Protein AF-A0A7R9MP43-F1 (afdb_monomer)

Structure (mmCIF, N/CA/C/O backbone):
data_AF-A0A7R9MP43-F1
#
_entry.id   AF-A0A7R9MP43-F1
#
loop_
_atom_site.group_PDB
_atom_site.id
_atom_site.type_symbol
_atom_site.label_atom_id
_atom_site.label_alt_id
_atom_site.label_comp_id
_atom_site.label_asym_id
_atom_site.label_entity_id
_atom_site.label_seq_id
_atom_site.pdbx_PDB_ins_code
_atom_site.Cartn_x
_atom_site.Cartn_y
_atom_site.Cartn_z
_atom_site.occupancy
_atom_site.B_iso_or_equiv
_atom_site.auth_seq_id
_atom_site.auth_comp_id
_atom_site.auth_asym_id
_atom_site.auth_atom_id
_atom_site.pdbx_PDB_model_num
ATOM 1 N N . MET A 1 1 ? 1.456 -4.111 8.317 1.00 55.03 1 MET A N 1
ATOM 2 C CA . MET A 1 1 ? 0.549 -3.022 8.746 1.00 55.03 1 MET A CA 1
ATOM 3 C C . MET A 1 1 ? 0.146 -2.121 7.574 1.00 55.03 1 MET A C 1
ATOM 5 O O . MET A 1 1 ? 0.459 -0.938 7.581 1.00 55.03 1 MET A O 1
ATOM 9 N N . GLY A 1 2 ? -0.537 -2.660 6.555 1.00 60.22 2 GLY A N 1
ATOM 10 C CA . GLY A 1 2 ? -1.083 -1.839 5.459 1.00 60.22 2 GLY A CA 1
ATOM 11 C C . GLY A 1 2 ? -2.499 -1.325 5.746 1.00 60.22 2 GLY A C 1
ATOM 12 O O . GLY A 1 2 ? -2.812 -0.164 5.491 1.00 60.22 2 GLY A O 1
ATOM 13 N N . HIS A 1 3 ? -3.319 -2.196 6.338 1.00 77.31 3 HIS A N 1
ATOM 14 C CA . HIS A 1 3 ? -4.782 -2.115 6.475 1.00 77.31 3 HIS A CA 1
ATOM 15 C C . HIS A 1 3 ? -5.343 -0.904 7.237 1.00 77.31 3 HIS A C 1
ATOM 17 O O . HIS A 1 3 ? -6.550 -0.686 7.249 1.00 77.31 3 HIS A O 1
ATOM 23 N N . TYR A 1 4 ? -4.485 -0.096 7.864 1.00 84.12 4 TYR A N 1
ATOM 24 C CA . TYR A 1 4 ? -4.882 1.152 8.520 1.00 84.12 4 TYR A CA 1
ATOM 25 C C . TYR A 1 4 ? -5.486 2.171 7.541 1.00 84.12 4 TYR A C 1
ATOM 27 O O . TY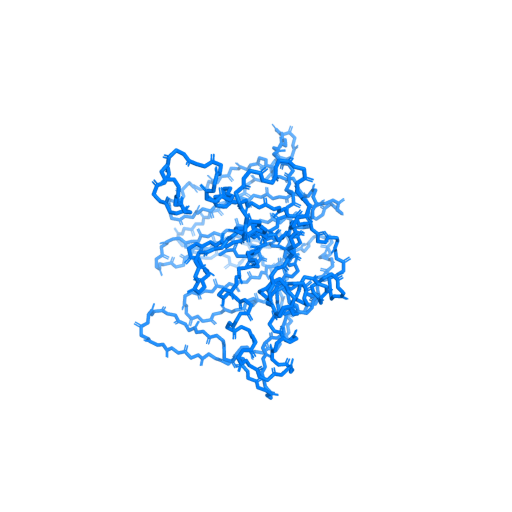R A 1 4 ? -6.279 3.008 7.956 1.00 84.12 4 TYR A O 1
ATOM 35 N N . SER A 1 5 ? -5.141 2.062 6.255 1.00 81.12 5 SER A N 1
ATOM 36 C CA . SER A 1 5 ? -5.726 2.785 5.112 1.00 81.12 5 SER A CA 1
ATOM 37 C C . SER A 1 5 ? -7.255 2.855 5.160 1.00 81.12 5 SER A C 1
ATOM 39 O O . SER A 1 5 ? -7.797 3.959 5.122 1.00 81.12 5 SER A O 1
ATOM 41 N N . LYS A 1 6 ? -7.932 1.710 5.334 1.00 85.56 6 LYS A N 1
ATOM 42 C CA . LYS A 1 6 ? -9.400 1.620 5.393 1.00 85.56 6 LYS A CA 1
ATOM 43 C C . LYS A 1 6 ? -9.985 2.525 6.479 1.00 85.56 6 LYS A C 1
ATOM 45 O O . LYS A 1 6 ? -10.904 3.309 6.254 1.00 85.56 6 LYS A O 1
ATOM 50 N N . PHE A 1 7 ? -9.411 2.462 7.679 1.00 86.81 7 PHE A N 1
ATOM 51 C CA . PHE A 1 7 ? -9.921 3.187 8.843 1.00 86.81 7 PHE A CA 1
ATOM 52 C C . PHE A 1 7 ? -9.474 4.658 8.883 1.00 86.81 7 PHE A C 1
ATOM 54 O O . PHE A 1 7 ? -10.214 5.504 9.393 1.00 86.81 7 PHE A O 1
ATOM 61 N N . LEU A 1 8 ? -8.300 4.980 8.330 1.00 87.31 8 LEU A N 1
ATOM 62 C CA . LEU A 1 8 ? -7.646 6.290 8.399 1.00 87.31 8 LEU A CA 1
ATOM 63 C C . LEU A 1 8 ? -7.561 6.963 7.023 1.00 87.31 8 LEU A C 1
ATOM 65 O O . LEU A 1 8 ? -6.526 6.951 6.352 1.00 87.31 8 LEU A O 1
ATOM 69 N N . THR A 1 9 ? -8.651 7.626 6.639 1.00 84.00 9 THR A N 1
ATOM 70 C CA . THR A 1 9 ? -8.720 8.413 5.400 1.00 84.00 9 THR A CA 1
ATOM 71 C C . THR A 1 9 ? -7.756 9.617 5.416 1.00 84.00 9 THR A C 1
ATOM 73 O O . THR A 1 9 ? -7.402 10.113 6.498 1.00 84.00 9 THR A O 1
ATOM 76 N N . PRO A 1 10 ? -7.318 10.126 4.244 1.00 84.19 10 PRO A N 1
ATOM 77 C CA . PRO A 1 10 ? -6.365 11.235 4.161 1.00 84.19 10 PRO A CA 1
ATOM 78 C C . PRO A 1 10 ? -6.811 12.476 4.945 1.00 84.19 10 PRO A C 1
ATOM 80 O O . PRO A 1 10 ? -7.983 12.847 4.952 1.00 84.19 10 PRO A O 1
ATOM 83 N N . GLY A 1 11 ? -5.869 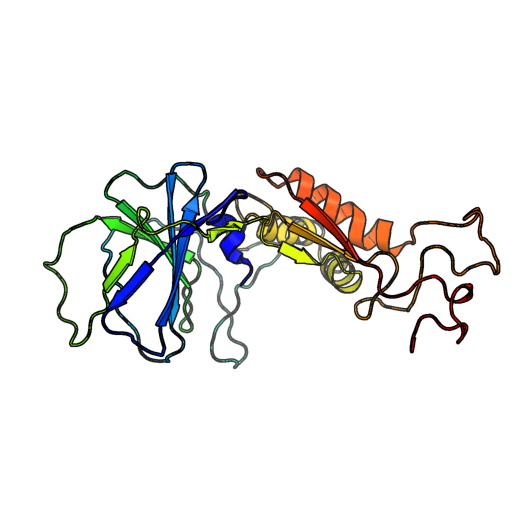13.133 5.623 1.00 83.38 11 GLY A N 1
ATOM 84 C CA . GLY A 1 11 ? -6.155 14.283 6.487 1.00 83.38 11 GLY A CA 1
ATOM 85 C C . GLY A 1 11 ? -6.643 13.932 7.900 1.00 83.38 11 GLY A C 1
ATOM 86 O O . GLY A 1 11 ? -6.791 14.847 8.716 1.00 83.38 11 GLY A O 1
ATOM 87 N N . SER A 1 12 ? -6.821 12.642 8.224 1.00 90.00 12 SER A N 1
ATOM 88 C CA . SER A 1 12 ? -6.963 12.174 9.612 1.00 90.00 12 SER A CA 1
ATOM 89 C C . SER A 1 12 ? -5.787 12.661 10.469 1.00 90.00 12 SER A C 1
ATOM 91 O O . SER A 1 12 ? -4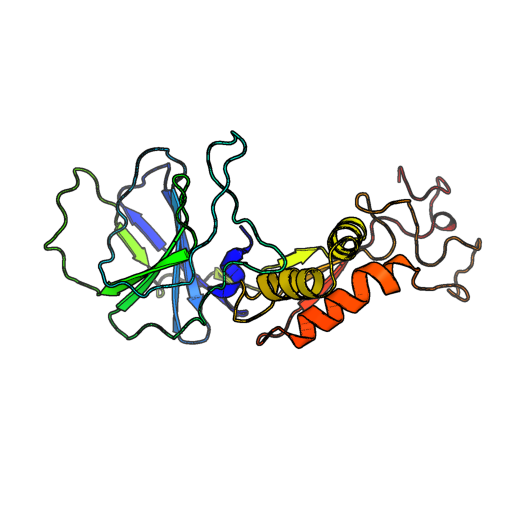.646 12.686 10.008 1.00 90.00 12 SER A O 1
ATOM 93 N N . GLN A 1 13 ? -6.047 13.058 11.714 1.00 87.00 13 GLN A N 1
ATOM 94 C CA . GLN A 1 13 ? -5.055 13.662 12.615 1.00 87.00 13 GLN A CA 1
ATOM 95 C C . GLN A 1 13 ? -4.846 12.806 13.855 1.00 87.00 13 GLN A C 1
ATOM 97 O O . GLN A 1 13 ? -5.819 12.426 14.504 1.00 87.00 13 GLN A O 1
ATOM 102 N N . ARG A 1 14 ? -3.586 12.528 14.214 1.00 88.88 14 ARG A N 1
ATOM 103 C CA . ARG A 1 14 ? -3.269 11.869 15.491 1.00 88.88 14 ARG A CA 1
ATOM 104 C C . ARG A 1 14 ? -3.543 12.840 16.643 1.00 88.88 14 ARG A C 1
ATOM 106 O O . ARG A 1 14 ? -3.160 14.006 16.561 1.00 88.88 14 ARG A O 1
ATOM 113 N N . VAL A 1 15 ? -4.163 12.363 17.718 1.00 79.50 15 VAL A N 1
ATOM 114 C CA . VAL A 1 15 ? -4.499 13.160 18.914 1.00 79.50 15 VAL A CA 1
ATOM 115 C C . VAL A 1 15 ? -3.763 12.660 20.156 1.00 79.50 15 VAL A C 1
ATOM 117 O O . VAL A 1 15 ? -3.164 11.584 20.140 1.00 79.50 15 VAL A O 1
ATOM 120 N N . PHE A 1 16 ? -3.768 13.460 21.223 1.00 74.44 16 PHE A N 1
ATOM 121 C CA . PHE A 1 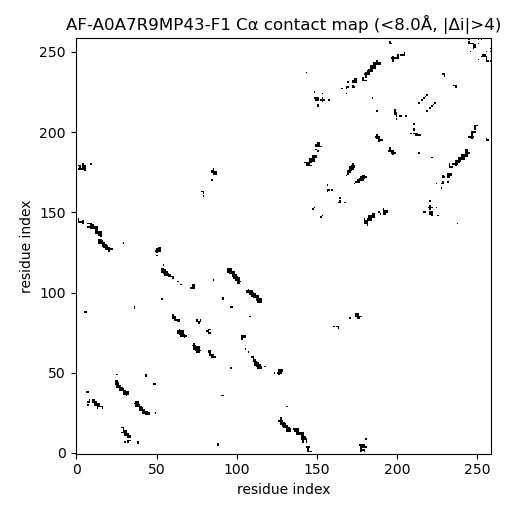16 ? -3.210 13.060 22.513 1.00 74.44 16 PHE A CA 1
ATOM 122 C C . PHE A 1 16 ? -4.059 11.975 23.195 1.00 74.44 16 PHE A C 1
ATOM 124 O O . PHE A 1 16 ? -5.293 12.001 23.151 1.00 74.44 16 PHE A O 1
ATOM 131 N N . GLN A 1 17 ? -3.373 11.039 23.850 1.00 76.00 17 GLN A N 1
ATOM 132 C CA . GLN A 1 17 ? -3.967 9.979 24.657 1.00 76.00 17 GLN A CA 1
ATOM 133 C C . GLN A 1 17 ? -3.085 9.652 25.873 1.00 76.00 17 GLN A C 1
ATOM 135 O O . GLN A 1 17 ? -1.867 9.822 25.807 1.00 76.00 17 GLN A O 1
ATOM 140 N N . THR A 1 18 ? -3.682 9.113 26.936 1.00 71.38 18 THR A N 1
ATOM 141 C CA . THR A 1 18 ? -2.973 8.405 28.019 1.00 71.38 18 THR A CA 1
ATOM 142 C C . THR A 1 18 ? -3.423 6.946 28.095 1.00 71.38 18 THR A C 1
ATOM 144 O O . THR A 1 18 ? -4.492 6.596 27.593 1.00 71.38 18 THR A O 1
ATOM 147 N N . GLN A 1 19 ? -2.595 6.098 28.707 1.00 66.38 19 GLN A N 1
ATOM 148 C CA . GLN A 1 19 ? -2.896 4.704 29.039 1.00 66.38 19 GLN A CA 1
ATOM 149 C C . GLN A 1 19 ? -2.653 4.502 30.539 1.00 66.38 19 GLN A C 1
ATOM 151 O O . GLN A 1 19 ? -1.533 4.733 30.994 1.00 66.38 19 GLN A O 1
ATOM 156 N N . GLU A 1 20 ? -3.655 4.061 31.299 1.00 65.38 20 GLU A N 1
ATOM 157 C CA . GLU A 1 20 ? -3.517 3.808 32.741 1.00 65.38 20 GLU A CA 1
ATOM 158 C C . GLU A 1 20 ? -4.231 2.505 33.160 1.00 65.38 20 GLU A C 1
ATOM 160 O O . GLU A 1 20 ? -5.424 2.356 32.877 1.00 65.38 20 GLU A O 1
ATOM 165 N N . PRO A 1 21 ? -3.543 1.558 33.837 1.00 65.88 21 PRO A N 1
ATOM 166 C CA . PRO A 1 21 ? -2.085 1.471 33.999 1.00 65.88 21 PRO A CA 1
ATOM 167 C C . PRO A 1 21 ? -1.351 1.364 32.648 1.00 65.88 21 PRO A C 1
ATOM 169 O O . PRO A 1 21 ? -1.940 1.007 31.630 1.00 65.88 21 PRO A O 1
ATOM 172 N N . SER A 1 22 ? -0.050 1.647 32.621 1.00 63.69 22 SER A N 1
ATOM 173 C CA . SER A 1 22 ? 0.791 1.312 31.468 1.00 63.69 22 SER A CA 1
ATOM 174 C C . SER A 1 22 ? 1.053 -0.196 31.446 1.00 63.69 22 SER A C 1
ATOM 176 O O . SER A 1 22 ? 1.620 -0.737 32.395 1.00 63.69 22 SER A O 1
ATOM 178 N N . VAL A 1 23 ? 0.649 -0.871 30.370 1.00 74.31 23 VAL A N 1
ATOM 179 C CA . VAL A 1 23 ? 0.986 -2.276 30.111 1.00 74.31 23 VAL A CA 1
ATOM 180 C C . VAL A 1 23 ? 2.001 -2.301 28.975 1.00 74.31 23 VAL A C 1
ATOM 182 O O . VAL A 1 23 ? 1.662 -1.955 27.848 1.00 74.31 23 VAL A O 1
ATOM 185 N N . ASP A 1 24 ? 3.240 -2.703 29.268 1.00 77.12 24 ASP A N 1
ATOM 186 C CA . ASP A 1 24 ? 4.386 -2.573 28.349 1.00 77.12 24 ASP A CA 1
ATOM 187 C C . ASP A 1 24 ? 4.200 -3.299 27.003 1.00 77.12 24 ASP A C 1
ATOM 189 O O . ASP A 1 24 ? 4.826 -2.943 26.005 1.00 77.12 24 ASP A O 1
ATOM 193 N N . THR A 1 25 ? 3.323 -4.306 26.955 1.00 81.12 25 THR A N 1
ATOM 194 C CA . THR A 1 25 ? 2.976 -5.049 25.737 1.00 81.12 25 THR A CA 1
ATOM 195 C C . THR A 1 25 ? 1.857 -4.414 24.908 1.00 81.12 25 THR A C 1
ATOM 197 O O . THR A 1 25 ? 1.679 -4.844 23.771 1.00 81.12 25 THR A O 1
ATOM 200 N N . LEU A 1 26 ? 1.111 -3.413 25.403 1.00 82.88 26 LEU A N 1
ATOM 201 C CA . LEU A 1 26 ? 0.031 -2.775 24.638 1.00 82.88 26 LEU A CA 1
ATOM 202 C C . LEU A 1 26 ? 0.457 -1.433 24.030 1.00 82.88 26 LEU A C 1
ATOM 204 O O . LEU A 1 26 ? 0.321 -0.364 24.631 1.00 82.88 26 LEU A O 1
ATOM 208 N N . LEU A 1 27 ? 0.857 -1.464 22.762 1.00 86.00 27 LEU A N 1
ATOM 209 C CA . LEU A 1 27 ? 0.988 -0.243 21.974 1.00 86.00 27 LEU A CA 1
ATOM 210 C C . LEU A 1 27 ? -0.398 0.222 21.512 1.00 86.00 27 LEU A C 1
ATOM 212 O O . LEU A 1 27 ? -1.186 -0.570 21.000 1.00 86.00 27 LEU A O 1
ATOM 216 N N . SER A 1 28 ? -0.700 1.516 21.622 1.00 85.69 28 SER A N 1
ATOM 217 C CA . SER A 1 28 ? -1.881 2.090 20.968 1.00 85.69 28 SER A CA 1
ATOM 218 C C . SER A 1 28 ? -1.640 3.505 20.456 1.00 85.69 28 SER A C 1
ATOM 220 O O . SER A 1 28 ? -0.704 4.191 20.869 1.00 85.69 28 SER A O 1
ATOM 222 N N . THR A 1 29 ? -2.486 3.960 19.535 1.00 88.00 29 THR A N 1
ATOM 223 C CA . THR A 1 29 ? -2.504 5.344 19.060 1.00 88.00 29 THR A CA 1
ATOM 224 C C . THR A 1 29 ? -3.890 5.722 18.529 1.00 88.00 29 THR A C 1
ATOM 226 O O . THR A 1 29 ? -4.582 4.896 17.934 1.00 88.00 29 THR A O 1
ATOM 229 N N . THR A 1 30 ? -4.306 6.973 18.746 1.00 85.25 30 THR A N 1
ATOM 230 C CA . THR A 1 30 ? -5.654 7.449 18.411 1.00 85.25 30 THR A CA 1
ATOM 231 C C . THR A 1 30 ? -5.629 8.559 17.366 1.00 85.25 30 THR A C 1
ATOM 233 O O . THR A 1 30 ? -4.820 9.490 17.429 1.00 85.25 30 THR A O 1
ATOM 236 N N . PHE A 1 31 ? -6.577 8.491 16.433 1.00 89.81 31 PHE A N 1
ATOM 237 C CA . PHE A 1 31 ? -6.780 9.451 15.357 1.00 89.81 31 PHE A CA 1
ATOM 238 C C . PHE A 1 31 ? -8.208 9.999 15.339 1.00 89.81 31 PHE A C 1
ATOM 240 O O . PHE A 1 31 ? -9.159 9.338 15.755 1.00 89.81 31 PHE A O 1
ATOM 247 N N . VAL A 1 32 ? -8.363 11.199 14.785 1.00 84.44 32 VAL A N 1
ATOM 248 C CA . VAL A 1 32 ? -9.655 11.789 14.422 1.00 84.44 32 VAL A CA 1
ATOM 249 C C . VAL A 1 32 ? -9.715 11.937 12.906 1.00 84.44 32 VAL A C 1
ATOM 251 O O . VAL A 1 32 ? -8.839 12.564 12.306 1.00 84.44 32 VAL A O 1
ATOM 254 N N . ARG A 1 33 ? -10.742 11.344 12.295 1.00 88.62 33 ARG A N 1
ATOM 255 C CA . ARG A 1 33 ? -11.026 11.405 10.856 1.00 88.62 33 ARG A CA 1
ATOM 256 C C . ARG A 1 33 ? -11.626 12.768 10.469 1.00 88.62 33 ARG A C 1
ATOM 258 O O . ARG A 1 33 ? -12.267 13.403 11.311 1.00 88.62 33 ARG A O 1
ATOM 265 N N . PRO A 1 34 ? -11.512 13.204 9.197 1.00 83.88 34 PRO A N 1
ATOM 266 C CA . PRO A 1 34 ? -12.122 14.450 8.716 1.00 83.88 34 PRO A CA 1
ATOM 267 C C . PRO A 1 34 ? -13.644 14.541 8.909 1.00 83.88 34 PRO A C 1
ATOM 269 O O . PRO A 1 34 ? -14.185 15.638 8.997 1.00 83.88 34 PRO A O 1
ATOM 272 N N . ASP A 1 35 ? -14.340 13.404 9.007 1.00 81.69 35 ASP A N 1
ATOM 273 C CA . ASP A 1 35 ? -15.788 13.334 9.224 1.00 81.69 35 ASP A CA 1
ATOM 274 C C . ASP A 1 35 ? -16.198 13.376 10.715 1.00 81.69 35 ASP A C 1
ATOM 276 O O . ASP A 1 35 ? -17.375 13.212 11.047 1.00 81.69 35 ASP A O 1
ATOM 280 N N . GLY A 1 36 ? -15.236 13.562 11.625 1.00 77.44 36 GLY A N 1
ATOM 281 C CA . GLY A 1 36 ? -15.434 13.591 13.077 1.00 77.44 36 GLY A CA 1
ATOM 282 C C . GLY A 1 36 ? -15.362 12.223 13.767 1.00 77.44 36 GLY A C 1
ATOM 283 O O . GLY A 1 36 ? -15.369 12.173 15.000 1.00 77.44 36 GLY A O 1
ATOM 284 N N . GLY A 1 37 ? -15.252 11.124 13.008 1.00 79.56 37 GLY A N 1
ATOM 285 C CA . GLY A 1 37 ? -15.013 9.789 13.560 1.00 79.56 37 GLY A CA 1
ATOM 286 C C . GLY A 1 37 ? -13.712 9.729 14.369 1.00 79.56 37 GLY A C 1
ATOM 287 O O . GLY A 1 37 ? -12.761 10.460 14.094 1.00 79.56 37 GLY A O 1
ATOM 288 N N . THR A 1 38 ? -13.658 8.868 15.386 1.00 80.88 38 THR A N 1
ATOM 289 C CA . THR A 1 38 ? -12.440 8.622 16.179 1.00 80.88 38 THR A CA 1
ATOM 290 C C . THR A 1 38 ? -12.037 7.167 15.994 1.00 80.88 38 THR A C 1
ATOM 292 O O . THR A 1 38 ? -12.890 6.294 16.090 1.00 80.88 38 THR A O 1
ATOM 295 N N . VAL A 1 39 ? -10.763 6.921 15.697 1.00 85.38 39 VAL A N 1
ATOM 296 C CA . VAL A 1 39 ? -10.212 5.585 15.437 1.00 85.38 39 VAL A CA 1
ATOM 297 C C . VAL A 1 39 ? -9.074 5.348 16.416 1.00 85.38 39 VAL A C 1
ATOM 299 O O . VAL A 1 39 ? -8.098 6.100 16.413 1.00 85.38 39 VAL A O 1
ATOM 302 N N . VAL A 1 40 ? -9.199 4.311 17.239 1.00 84.44 40 VAL A N 1
ATOM 303 C CA . VAL A 1 40 ? -8.120 3.814 18.097 1.00 84.44 40 VAL A CA 1
ATOM 304 C C . VAL A 1 40 ? -7.505 2.609 17.396 1.00 84.44 40 VAL A C 1
ATOM 306 O O . VAL A 1 40 ? -8.219 1.686 17.019 1.00 84.44 40 VAL A O 1
ATOM 309 N N . ILE A 1 41 ? -6.189 2.622 17.207 1.00 86.38 41 ILE A N 1
ATOM 310 C CA . ILE A 1 41 ? -5.424 1.447 16.787 1.00 86.38 41 ILE A CA 1
ATOM 311 C C . ILE A 1 41 ? -4.703 0.930 18.025 1.00 86.38 41 ILE A C 1
ATOM 313 O O . ILE A 1 41 ? -3.977 1.690 18.667 1.00 86.38 41 ILE A O 1
ATOM 317 N N . ALA A 1 42 ? -4.892 -0.345 18.346 1.00 86.06 42 ALA A N 1
ATOM 318 C CA . ALA A 1 42 ? -4.201 -1.040 19.424 1.00 86.06 42 ALA A CA 1
ATOM 319 C C . ALA A 1 42 ? -3.465 -2.269 18.873 1.00 86.06 42 ALA A C 1
ATOM 321 O O . ALA A 1 42 ? -3.884 -2.864 17.882 1.00 86.06 42 ALA A O 1
ATOM 322 N N . LEU A 1 43 ? -2.347 -2.618 19.503 1.00 85.56 43 LEU A N 1
ATOM 323 C CA . LEU A 1 43 ? -1.494 -3.746 19.159 1.00 85.56 43 LEU A CA 1
ATOM 324 C C . LEU A 1 43 ? -0.952 -4.350 20.454 1.00 85.56 43 LEU A C 1
ATOM 326 O O . LEU A 1 43 ? -0.096 -3.755 21.110 1.00 85.56 43 LEU A O 1
ATOM 330 N N . ASN A 1 44 ? -1.446 -5.537 20.797 1.00 84.81 44 ASN A N 1
ATOM 331 C CA . ASN A 1 44 ? -0.853 -6.367 21.835 1.00 84.81 44 ASN A CA 1
ATOM 332 C C . ASN A 1 44 ? 0.378 -7.090 21.264 1.00 84.81 44 ASN A C 1
ATOM 334 O O . ASN A 1 44 ? 0.302 -7.719 20.209 1.00 84.81 44 ASN A O 1
ATOM 338 N N . LEU A 1 45 ? 1.510 -6.968 21.953 1.00 84.62 45 LEU A N 1
ATOM 339 C CA . LEU A 1 45 ? 2.778 -7.637 21.650 1.00 84.62 45 LEU A CA 1
ATOM 340 C C . LEU A 1 45 ? 3.035 -8.864 22.543 1.00 84.62 45 LEU A C 1
ATOM 342 O O . LEU A 1 45 ? 4.038 -9.547 22.352 1.00 84.62 45 LEU A O 1
ATOM 346 N N . GLY A 1 46 ? 2.172 -9.124 23.530 1.00 81.62 46 GLY A N 1
ATOM 347 C CA . GLY A 1 46 ? 2.218 -10.321 24.367 1.00 81.62 46 GLY A CA 1
ATOM 348 C C . GLY A 1 46 ? 1.403 -11.475 23.779 1.00 81.62 46 GLY A C 1
ATOM 349 O O . GLY A 1 46 ? 0.484 -11.262 22.991 1.00 81.62 46 GLY A O 1
ATOM 350 N N . ASP A 1 47 ? 1.724 -12.701 24.195 1.00 76.12 47 ASP A N 1
ATOM 351 C CA . ASP A 1 47 ? 0.960 -13.905 23.835 1.00 76.12 47 ASP A CA 1
ATOM 352 C C . ASP A 1 47 ? -0.346 -14.070 24.643 1.00 76.12 47 ASP A C 1
ATOM 354 O O . ASP A 1 47 ? -1.237 -14.804 24.222 1.00 76.12 47 ASP A O 1
ATOM 358 N N . GLU A 1 48 ? -0.480 -13.374 25.777 1.00 75.62 48 GLU A N 1
ATOM 359 C CA . GLU A 1 48 ? -1.692 -13.354 26.610 1.00 75.62 48 GLU A CA 1
ATOM 360 C C . GLU A 1 48 ? -2.658 -12.233 26.168 1.00 75.62 48 GLU A C 1
ATOM 362 O O . GLU A 1 48 ? -2.191 -11.118 25.900 1.00 75.62 48 GLU A O 1
ATOM 367 N N . PRO A 1 49 ? -3.988 -12.463 26.135 1.00 71.00 49 PRO A N 1
ATOM 368 C CA . PRO A 1 49 ? -4.984 -11.422 25.860 1.00 71.00 49 PRO A CA 1
ATOM 369 C C . PRO A 1 49 ? -4.938 -10.233 26.835 1.00 71.00 49 PRO A C 1
ATOM 371 O O . PRO A 1 49 ? -4.573 -10.371 28.005 1.00 71.00 49 PRO A O 1
ATOM 374 N N . ILE A 1 50 ? -5.355 -9.057 26.354 1.00 76.62 50 ILE A N 1
ATOM 375 C CA . ILE A 1 50 ? -5.498 -7.826 27.146 1.00 76.62 50 ILE A CA 1
ATOM 376 C C . ILE A 1 50 ? -6.861 -7.213 26.831 1.00 76.62 50 ILE A C 1
ATOM 378 O O . ILE A 1 50 ? -7.108 -6.828 25.689 1.00 76.62 50 ILE A O 1
ATOM 382 N N . ASP A 1 51 ? -7.714 -7.081 27.845 1.00 64.19 51 ASP A N 1
ATOM 383 C CA . ASP A 1 51 ? -9.034 -6.469 27.696 1.00 64.19 51 ASP A CA 1
ATOM 384 C C . ASP A 1 51 ? -8.921 -4.945 27.517 1.00 64.19 51 ASP A C 1
ATOM 386 O O . ASP A 1 51 ? -8.386 -4.236 28.377 1.00 64.19 51 ASP A O 1
ATOM 390 N N . ILE A 1 52 ? -9.464 -4.435 26.407 1.00 66.31 52 ILE A N 1
ATOM 391 C CA . ILE A 1 52 ? -9.556 -3.003 26.090 1.00 66.31 52 ILE A CA 1
ATOM 392 C C . ILE A 1 52 ? -11.043 -2.619 26.096 1.00 66.31 52 ILE A C 1
ATOM 394 O O . ILE A 1 52 ? -11.802 -3.049 25.236 1.00 66.31 52 ILE A O 1
ATOM 398 N N . THR A 1 53 ? -11.463 -1.831 27.086 1.00 51.09 53 THR A N 1
ATOM 399 C CA . THR A 1 53 ? -12.874 -1.649 27.488 1.00 51.09 53 THR A CA 1
ATOM 400 C C . THR A 1 53 ? -13.752 -0.896 26.472 1.00 51.09 53 THR A C 1
ATOM 402 O O . THR A 1 53 ? -13.779 0.338 26.489 1.00 51.09 53 THR A O 1
ATOM 405 N N . ILE A 1 54 ? -14.482 -1.632 25.617 1.00 53.50 54 ILE A N 1
ATOM 406 C CA . ILE A 1 54 ? -15.508 -1.154 24.665 1.00 53.50 54 ILE A CA 1
ATOM 407 C C . ILE A 1 54 ? -16.457 -2.363 24.300 1.00 53.50 54 ILE A C 1
ATOM 409 O O . ILE A 1 54 ? -15.918 -3.350 23.816 1.00 53.50 54 ILE A O 1
ATOM 413 N N . ASP A 1 55 ? -17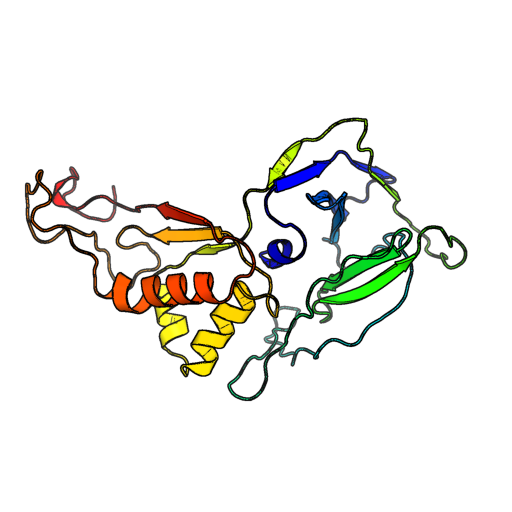.811 -2.337 24.475 1.00 38.59 55 ASP A N 1
ATOM 414 C CA . ASP A 1 55 ? -18.759 -3.519 24.343 1.00 38.59 55 ASP A CA 1
ATOM 415 C C . ASP A 1 55 ? -20.185 -3.224 23.736 1.00 38.59 55 ASP A C 1
ATOM 417 O O . ASP A 1 55 ? -20.744 -2.184 24.062 1.00 38.59 55 ASP A O 1
ATOM 421 N N . ASP A 1 56 ? -20.965 -4.013 22.952 1.00 32.78 56 ASP A N 1
ATOM 422 C CA . ASP A 1 56 ? -20.771 -5.051 21.895 1.00 32.78 56 ASP A CA 1
ATOM 423 C C . ASP A 1 56 ? -21.972 -5.101 20.871 1.00 32.78 56 ASP A C 1
ATOM 425 O O . ASP A 1 56 ? -23.077 -4.672 21.233 1.00 32.78 56 ASP A O 1
ATOM 429 N N . LEU A 1 57 ? -21.757 -5.606 19.622 1.00 29.56 57 LEU A N 1
ATOM 430 C CA . LEU A 1 57 ? -22.715 -6.312 18.709 1.00 29.56 57 LEU A CA 1
ATOM 431 C C . LEU A 1 57 ? -22.117 -6.692 17.309 1.00 29.56 57 LEU A C 1
ATOM 433 O O . LEU A 1 57 ? -21.548 -5.841 16.633 1.00 29.56 57 LEU A O 1
ATOM 437 N N . GLU A 1 58 ? -22.312 -7.918 16.795 1.00 35.12 58 GLU A N 1
ATOM 438 C CA . GLU A 1 58 ? -21.718 -8.414 15.517 1.00 35.12 58 GLU A CA 1
ATOM 439 C C . GLU A 1 58 ? -22.459 -8.086 14.189 1.00 35.12 58 GLU A C 1
ATOM 441 O O . GLU A 1 58 ? -23.681 -7.924 14.138 1.00 35.12 58 GLU A O 1
ATOM 446 N N . SER A 1 59 ? -21.730 -8.172 13.058 1.00 35.09 59 SER A N 1
ATOM 447 C CA . SER A 1 59 ? -22.299 -8.381 11.705 1.00 35.09 59 SER A CA 1
ATOM 448 C C . SER A 1 59 ? -21.425 -9.292 10.821 1.00 35.09 59 SER A C 1
ATOM 450 O O . SER A 1 59 ? -20.210 -9.117 10.782 1.00 35.09 59 SER A O 1
ATOM 452 N N . LYS A 1 60 ? -22.028 -10.227 10.067 1.00 37.00 60 LYS A N 1
ATOM 453 C CA . LYS A 1 60 ? -21.312 -11.308 9.352 1.00 37.00 60 LYS A CA 1
ATOM 454 C C . LYS A 1 60 ? -20.653 -10.893 8.028 1.00 37.00 60 LYS A C 1
ATOM 456 O O . LYS A 1 60 ? -21.334 -10.787 7.011 1.00 37.00 60 LYS A O 1
ATOM 461 N N . GLN A 1 61 ? -19.326 -10.818 8.044 1.00 52.53 61 GLN A N 1
ATOM 462 C CA . GLN A 1 61 ? -18.456 -10.703 6.869 1.00 52.53 61 GLN A CA 1
ATOM 463 C C . GLN A 1 61 ? -18.293 -12.056 6.130 1.00 52.53 61 GLN A C 1
ATOM 465 O O . GLN A 1 61 ? -18.546 -13.127 6.694 1.00 52.53 61 GLN A O 1
ATOM 470 N N . LYS A 1 62 ? -17.828 -12.044 4.869 1.00 56.84 62 LYS A N 1
ATOM 471 C CA . LYS A 1 62 ? -17.367 -13.264 4.175 1.00 56.84 62 LYS A CA 1
ATOM 472 C C . LYS A 1 62 ? -16.084 -13.797 4.819 1.00 56.84 62 LYS A C 1
ATOM 474 O O . LYS A 1 62 ? -15.083 -13.094 4.882 1.00 56.84 62 LYS A O 1
ATOM 479 N N . SER A 1 63 ? -16.110 -15.055 5.254 1.00 71.62 63 SER A N 1
ATOM 480 C CA . SER A 1 63 ? -14.986 -15.662 5.971 1.00 71.62 63 SER A CA 1
ATOM 481 C C . SER A 1 63 ? -13.806 -16.004 5.054 1.00 71.62 63 SER A C 1
ATOM 483 O O . SER A 1 63 ? -13.975 -16.695 4.047 1.00 71.62 63 SER A O 1
ATOM 485 N N . CYS A 1 64 ? -12.616 -15.561 5.462 1.00 82.75 64 CYS A N 1
ATOM 486 C CA . CYS A 1 64 ? -11.314 -16.013 4.976 1.00 82.75 64 CYS A CA 1
ATOM 487 C C . CYS A 1 64 ? -11.195 -17.545 5.022 1.00 82.75 64 CYS A C 1
ATOM 489 O O . CYS A 1 64 ? -11.610 -18.180 5.990 1.00 82.75 64 CYS A O 1
ATOM 491 N N . PHE A 1 65 ? -10.600 -18.152 3.990 1.00 86.19 65 PHE A N 1
ATOM 492 C CA . PHE A 1 65 ? -10.213 -19.568 4.004 1.00 86.19 65 PHE A CA 1
ATOM 493 C C . PHE A 1 65 ? -8.787 -19.708 4.567 1.00 86.19 65 PHE A C 1
ATOM 495 O O . PHE A 1 65 ? -7.830 -19.417 3.842 1.00 86.19 65 PHE A O 1
ATOM 502 N N . PRO A 1 66 ? -8.611 -20.129 5.837 1.00 87.12 66 PRO A N 1
ATOM 503 C CA . PRO A 1 66 ? -7.310 -20.126 6.488 1.00 87.12 66 PRO A CA 1
ATOM 504 C C . PRO A 1 66 ? -6.437 -21.297 6.030 1.00 87.12 66 PRO A C 1
ATOM 506 O O . PRO A 1 66 ? -6.898 -22.432 5.892 1.00 87.12 66 PRO A O 1
ATOM 509 N N . LYS A 1 67 ? -5.136 -21.043 5.891 1.00 86.19 67 LYS A N 1
ATOM 510 C CA . LYS A 1 67 ? -4.110 -22.079 5.746 1.00 86.19 67 LYS A CA 1
ATOM 511 C C . LYS A 1 67 ? -2.884 -21.749 6.590 1.00 86.19 67 LYS A C 1
ATOM 513 O O . LYS A 1 67 ? -2.329 -20.660 6.471 1.00 86.19 67 LYS A O 1
ATOM 518 N N . ASP A 1 68 ? -2.463 -22.694 7.424 1.00 90.62 68 ASP A N 1
ATOM 519 C CA . ASP A 1 68 ? -1.191 -22.626 8.149 1.00 90.62 68 ASP A CA 1
ATOM 520 C C . ASP A 1 68 ? -0.041 -23.173 7.281 1.00 90.62 68 ASP A C 1
ATOM 522 O O . ASP A 1 68 ? -0.236 -24.030 6.413 1.00 90.62 68 ASP A O 1
ATOM 526 N N . TYR A 1 69 ? 1.160 -22.660 7.531 1.00 90.88 69 TYR A N 1
ATOM 527 C CA . TYR A 1 69 ? 2.431 -23.081 6.940 1.00 90.88 69 TYR A CA 1
ATOM 528 C C . TYR A 1 69 ? 3.519 -23.350 8.006 1.00 90.88 69 TYR A C 1
ATOM 530 O O . TYR A 1 69 ? 4.673 -23.569 7.650 1.00 90.88 69 TYR A O 1
ATOM 538 N N . GLY A 1 70 ? 3.167 -23.357 9.299 1.00 89.69 70 GLY A N 1
ATOM 539 C CA . GLY A 1 70 ? 4.074 -23.639 10.418 1.00 89.69 70 GLY A CA 1
ATOM 540 C C . GLY A 1 70 ? 4.684 -22.400 11.084 1.00 89.69 70 GLY A C 1
ATOM 541 O O . GLY A 1 70 ? 5.624 -22.531 11.862 1.00 89.69 70 GLY A O 1
ATOM 542 N N . TYR A 1 71 ? 4.161 -21.202 10.798 1.00 89.56 71 TYR A N 1
ATOM 543 C CA . TYR A 1 71 ? 4.712 -19.919 11.271 1.00 89.56 71 TYR A CA 1
ATOM 544 C C . TYR A 1 71 ? 3.889 -19.260 12.395 1.00 89.56 71 TYR A C 1
ATOM 546 O O . TYR A 1 71 ? 4.079 -18.085 12.702 1.00 89.56 71 TYR A O 1
ATOM 554 N N . GLY A 1 72 ? 2.979 -20.008 13.029 1.00 83.19 72 GLY A N 1
ATOM 555 C CA . GLY A 1 72 ? 2.238 -19.559 14.214 1.00 83.19 72 GLY A CA 1
ATOM 556 C C . GLY A 1 72 ? 1.034 -18.648 13.941 1.00 83.19 72 GLY A C 1
ATOM 557 O O . GLY A 1 72 ? 0.483 -18.095 14.888 1.00 83.19 72 GLY A O 1
ATOM 558 N N . SER A 1 73 ? 0.626 -18.490 12.678 1.00 87.75 73 SER A N 1
ATOM 559 C CA . SER A 1 73 ? -0.683 -17.960 12.271 1.00 87.75 73 SER A CA 1
ATOM 560 C C . SER A 1 73 ? -0.991 -18.359 10.819 1.00 87.75 73 SER A C 1
ATOM 562 O O . SER A 1 73 ? -0.120 -18.846 10.097 1.00 87.75 73 SER A O 1
ATOM 564 N N . THR A 1 74 ? -2.231 -18.149 10.381 1.00 87.75 74 THR A N 1
ATOM 565 C CA . THR A 1 74 ? -2.744 -18.576 9.070 1.00 87.75 74 THR A CA 1
ATOM 566 C C . THR A 1 74 ? -2.742 -17.454 8.025 1.00 87.75 74 THR A C 1
ATOM 568 O O . THR A 1 74 ? -2.853 -16.272 8.357 1.00 87.75 74 THR A O 1
ATOM 571 N N . VAL A 1 75 ? -2.680 -17.814 6.741 1.00 90.06 75 VAL A N 1
ATOM 572 C CA . VAL A 1 75 ? -2.958 -16.902 5.614 1.00 90.06 75 VAL A CA 1
ATOM 573 C C . VAL A 1 75 ? -4.338 -17.175 5.019 1.00 90.06 75 VAL A C 1
ATOM 575 O O . VAL A 1 75 ? -4.817 -18.308 5.082 1.00 90.06 75 VAL A O 1
ATOM 578 N N . CYS A 1 76 ? -4.948 -16.164 4.401 1.00 89.25 76 CYS A N 1
ATOM 579 C CA . CYS A 1 76 ? -6.197 -16.308 3.653 1.00 89.25 76 CYS A CA 1
ATOM 580 C C . CYS A 1 76 ? -5.913 -16.745 2.210 1.00 89.25 76 CYS A C 1
ATOM 582 O O . CYS A 1 76 ? -5.089 -16.146 1.517 1.00 89.25 76 CYS A O 1
ATOM 584 N N . VAL A 1 77 ? -6.547 -17.833 1.764 1.00 89.50 77 VAL A N 1
ATOM 585 C CA . VAL A 1 77 ? -6.271 -18.456 0.460 1.00 89.50 77 VAL A CA 1
ATOM 586 C C . VAL A 1 77 ? -7.207 -17.919 -0.624 1.00 89.50 77 VAL A C 1
ATOM 588 O O . VAL A 1 77 ? -8.250 -18.502 -0.923 1.00 89.50 77 VAL A O 1
ATOM 591 N N . CYS A 1 78 ? -6.780 -16.832 -1.263 1.00 87.38 78 CYS A N 1
ATOM 592 C CA . CYS A 1 78 ? -7.416 -16.283 -2.459 1.00 87.38 78 CYS A CA 1
ATOM 593 C C . CYS A 1 78 ? -7.132 -17.154 -3.704 1.00 87.38 78 CYS A C 1
ATOM 595 O O . CYS A 1 78 ? -6.000 -17.585 -3.933 1.00 87.38 78 CYS A O 1
ATOM 597 N N . ASN A 1 79 ? -8.150 -17.424 -4.522 1.00 87.06 79 ASN A N 1
ATOM 598 C CA . ASN A 1 79 ? -8.063 -18.168 -5.781 1.00 87.06 79 ASN A CA 1
ATOM 599 C C . ASN A 1 79 ? -9.200 -17.764 -6.752 1.00 87.06 79 ASN A C 1
ATOM 601 O O . ASN A 1 79 ? -10.025 -16.910 -6.442 1.00 87.06 79 ASN A O 1
ATOM 605 N N . VAL A 1 80 ? -9.256 -18.365 -7.948 1.00 82.88 80 VAL A N 1
ATOM 606 C CA . VAL A 1 80 ? -10.193 -17.951 -9.016 1.00 82.88 80 VAL A CA 1
ATOM 607 C C . VAL A 1 80 ? -11.689 -18.129 -8.693 1.00 82.88 80 VAL A C 1
ATOM 609 O O . VAL A 1 80 ? -12.504 -17.563 -9.418 1.00 82.88 80 VAL A O 1
ATOM 612 N N . THR A 1 81 ? -12.063 -18.882 -7.648 1.00 78.75 81 THR A N 1
ATOM 613 C CA . THR A 1 81 ? -13.463 -19.072 -7.208 1.00 78.75 81 THR A CA 1
ATOM 614 C C . THR A 1 81 ? -13.779 -18.520 -5.814 1.00 78.75 81 THR A C 1
ATOM 616 O O . THR A 1 81 ? -14.957 -18.375 -5.487 1.00 78.75 81 THR A O 1
ATOM 619 N N . HIS A 1 82 ? -12.775 -18.205 -4.989 1.00 80.19 82 HIS A N 1
ATOM 620 C CA . HIS A 1 82 ? -12.961 -17.709 -3.622 1.00 80.19 82 HIS A CA 1
ATOM 621 C C . HIS A 1 82 ? -11.854 -16.730 -3.215 1.00 80.19 82 HIS A C 1
ATOM 623 O O . HIS A 1 82 ? -10.679 -16.984 -3.460 1.00 80.19 82 HIS A O 1
ATOM 629 N N . CYS A 1 83 ? -12.237 -15.654 -2.531 1.00 84.75 83 CYS A N 1
ATOM 630 C CA . CYS A 1 83 ? -11.357 -14.707 -1.852 1.00 84.75 83 CYS A CA 1
ATOM 631 C C . CYS A 1 83 ? -12.191 -13.961 -0.786 1.00 84.75 83 CYS A C 1
ATOM 633 O O . CYS A 1 83 ? -13.419 -13.889 -0.924 1.00 84.75 83 CYS A O 1
ATOM 635 N N . ASP A 1 84 ? -11.565 -13.435 0.265 1.00 85.25 84 ASP A N 1
ATOM 636 C CA . ASP A 1 84 ? -12.227 -12.707 1.352 1.00 85.25 84 ASP A CA 1
ATOM 637 C C . ASP A 1 84 ? -12.441 -11.221 1.035 1.00 85.25 84 ASP A C 1
ATOM 639 O O . ASP A 1 84 ? -11.509 -10.490 0.721 1.00 85.25 84 ASP A O 1
ATOM 643 N N . ASP A 1 85 ? -13.695 -10.767 1.128 1.00 83.38 85 ASP A N 1
ATOM 644 C CA . ASP A 1 85 ? -14.071 -9.357 0.965 1.00 83.38 85 ASP A CA 1
ATOM 645 C C . ASP A 1 85 ? -14.139 -8.660 2.329 1.00 83.38 85 ASP A C 1
ATOM 647 O O . ASP A 1 85 ? -14.605 -9.253 3.307 1.00 83.38 85 ASP A O 1
ATOM 651 N N . LEU A 1 86 ? -13.753 -7.383 2.381 1.00 84.62 86 LEU A N 1
ATOM 652 C CA . LEU A 1 86 ? -14.068 -6.493 3.498 1.00 84.62 86 LEU A CA 1
ATOM 653 C C . LEU A 1 86 ? -15.343 -5.707 3.173 1.00 84.62 86 LEU A C 1
ATOM 655 O O . LEU A 1 86 ? -15.471 -5.160 2.079 1.00 84.62 86 LEU A O 1
ATOM 659 N N . ASP A 1 87 ? -16.272 -5.603 4.122 1.00 81.38 87 ASP A N 1
ATOM 660 C CA . ASP A 1 87 ? -17.466 -4.773 3.932 1.00 81.38 87 ASP A CA 1
ATOM 661 C C . ASP A 1 87 ? -17.109 -3.264 3.915 1.00 81.38 87 ASP A C 1
ATOM 663 O O . ASP A 1 87 ? -16.155 -2.838 4.584 1.00 81.38 87 ASP A O 1
ATOM 667 N N . PRO A 1 88 ? -17.872 -2.422 3.186 1.00 81.75 88 PRO A N 1
ATOM 668 C CA . PRO A 1 88 ? -17.723 -0.967 3.220 1.00 81.75 88 PRO A CA 1
ATOM 669 C C . PRO A 1 88 ? -17.827 -0.390 4.639 1.00 81.75 88 PRO A C 1
ATOM 671 O O . PRO A 1 88 ? -18.686 -0.792 5.431 1.00 81.75 88 PRO A O 1
ATOM 674 N N . LEU A 1 89 ? -16.998 0.609 4.967 1.00 80.94 89 LEU A N 1
ATOM 675 C CA . LEU A 1 89 ? -17.032 1.238 6.291 1.00 80.94 89 LEU A CA 1
ATOM 676 C C . LEU A 1 89 ? -18.222 2.191 6.453 1.00 80.94 89 LEU A C 1
ATOM 678 O O . LEU A 1 89 ? -18.120 3.404 6.253 1.00 80.94 89 LEU A O 1
ATOM 682 N N . VAL A 1 90 ? -19.343 1.638 6.911 1.00 82.50 90 VAL A N 1
ATOM 683 C CA . VAL A 1 90 ? -20.479 2.415 7.416 1.00 82.50 90 VAL A CA 1
ATOM 684 C C . VAL A 1 90 ? -20.036 3.265 8.612 1.00 82.50 90 VAL A C 1
ATOM 686 O O . VAL A 1 90 ? -19.351 2.794 9.521 1.00 82.50 90 VAL A O 1
ATOM 689 N N . LYS A 1 91 ? -20.448 4.536 8.633 1.00 81.94 91 LYS A N 1
ATOM 690 C CA . LYS A 1 91 ? -20.149 5.452 9.736 1.00 81.94 91 LYS A CA 1
ATOM 691 C C . LYS A 1 91 ? -20.838 4.998 11.024 1.00 81.94 91 LYS A C 1
ATOM 693 O O . LYS A 1 91 ? -22.064 5.024 11.112 1.00 81.94 91 LYS A O 1
ATOM 698 N N . THR A 1 92 ? -20.040 4.665 12.034 1.00 83.88 92 THR A N 1
ATOM 699 C CA . THR A 1 92 ? -20.522 4.235 13.347 1.00 83.88 92 THR A CA 1
ATOM 700 C C . THR A 1 92 ? -21.477 5.265 13.988 1.00 83.88 92 THR A C 1
ATOM 702 O O . THR A 1 92 ? -21.156 6.461 14.010 1.00 83.88 92 THR A O 1
ATOM 705 N N . PRO A 1 93 ? -22.637 4.843 14.535 1.00 85.88 93 PRO A N 1
ATOM 706 C CA . PRO A 1 93 ? -23.568 5.732 15.232 1.00 85.88 93 PRO A CA 1
ATOM 707 C C . PRO A 1 93 ? -22.963 6.428 16.462 1.00 85.88 93 PRO A C 1
ATOM 709 O O . PRO A 1 93 ? -22.082 5.898 17.137 1.00 85.88 93 PRO A O 1
ATOM 712 N N . LYS A 1 94 ? -23.485 7.609 16.823 1.00 83.81 94 LYS A N 1
ATOM 713 C CA . LYS A 1 94 ? -23.084 8.295 18.063 1.00 83.81 94 LYS A CA 1
ATOM 714 C C . LYS A 1 94 ? -23.437 7.427 19.277 1.00 83.81 94 LYS A C 1
ATOM 716 O O . LYS A 1 94 ? -24.602 7.096 19.469 1.00 83.81 94 LYS A O 1
ATOM 721 N N . GLY A 1 95 ? -22.447 7.151 20.124 1.00 82.50 95 GLY A N 1
ATOM 722 C CA . GLY A 1 95 ? -22.601 6.267 21.285 1.00 82.50 95 GLY A CA 1
ATOM 723 C C . GLY A 1 95 ? -22.224 4.808 21.008 1.00 82.50 95 GLY A C 1
ATOM 724 O O . GLY A 1 95 ? -22.325 4.000 21.924 1.00 82.50 95 GLY A O 1
ATOM 725 N N . VAL A 1 96 ? -21.764 4.496 19.791 1.00 82.75 96 VAL A N 1
ATOM 726 C CA . VAL A 1 96 ? -21.249 3.189 19.354 1.00 82.75 96 VAL A CA 1
ATOM 727 C C . VAL A 1 96 ? -19.804 3.365 18.833 1.00 82.75 96 VAL A C 1
ATOM 729 O O . VAL A 1 96 ? -19.424 4.469 18.433 1.00 82.75 96 VAL A O 1
ATOM 732 N N . VAL A 1 97 ? -18.991 2.303 18.827 1.00 83.19 97 VAL A N 1
ATOM 733 C CA . VAL A 1 97 ? -17.585 2.265 18.373 1.00 83.19 97 VAL A CA 1
ATOM 734 C C . VAL A 1 97 ? -17.329 0.971 17.601 1.00 83.19 97 VAL A C 1
ATOM 736 O O . VAL A 1 97 ? -17.259 -0.090 18.196 1.00 83.19 97 VAL A O 1
ATOM 739 N N . THR A 1 98 ? -17.179 0.997 16.281 1.00 84.56 98 THR A N 1
ATOM 740 C CA . THR A 1 98 ? -16.920 -0.254 15.550 1.00 84.56 98 THR A CA 1
ATOM 741 C C . THR A 1 98 ? -15.468 -0.707 15.750 1.00 84.56 98 THR A C 1
ATOM 743 O O . THR A 1 98 ? -14.550 0.031 15.389 1.00 84.56 98 THR A O 1
ATOM 746 N N . VAL A 1 99 ? -15.261 -1.909 16.292 1.00 85.19 99 VAL A N 1
ATOM 747 C CA . VAL A 1 99 ? -13.954 -2.588 16.354 1.00 85.19 99 VAL A CA 1
ATOM 748 C C . VAL A 1 99 ? -13.837 -3.595 15.216 1.00 85.19 99 VAL A C 1
ATOM 750 O O . VAL A 1 99 ? -14.830 -4.145 14.746 1.00 85.19 99 VAL A O 1
ATOM 753 N N . PHE A 1 100 ? -12.598 -3.793 14.768 1.00 87.06 100 PHE A N 1
ATOM 754 C CA . PHE A 1 100 ? -12.199 -4.784 13.777 1.00 87.06 100 PHE A CA 1
ATOM 755 C C . PHE A 1 100 ? -10.968 -5.516 14.317 1.00 87.06 100 PHE A C 1
ATOM 757 O O . PHE A 1 100 ? -9.876 -4.945 14.349 1.00 87.06 100 PHE A O 1
ATOM 764 N N . GLU A 1 101 ? -11.138 -6.754 14.772 1.00 85.00 101 GLU A N 1
ATOM 765 C CA . GLU A 1 101 ? -10.056 -7.547 15.354 1.00 85.00 101 GLU A CA 1
ATOM 766 C C . GLU A 1 101 ? -9.273 -8.328 14.288 1.00 85.00 101 GLU A C 1
ATOM 768 O O . GLU A 1 101 ? -9.793 -8.715 13.238 1.00 85.00 101 GLU A O 1
ATOM 773 N N . THR A 1 102 ? -7.980 -8.551 14.531 1.00 86.75 102 THR A N 1
ATOM 774 C CA . THR A 1 102 ? -7.146 -9.474 13.755 1.00 86.75 102 THR A CA 1
ATOM 775 C C . THR A 1 102 ? -6.083 -10.082 14.661 1.00 86.75 102 THR A C 1
ATOM 777 O O . THR A 1 102 ? -5.275 -9.353 15.235 1.00 86.75 102 THR A O 1
ATOM 780 N N . SER A 1 103 ? -6.078 -11.409 14.788 1.00 85.00 103 SER A N 1
ATOM 781 C CA . SER A 1 103 ? -5.360 -12.120 15.853 1.00 85.00 103 SER A CA 1
ATOM 782 C C . SER A 1 103 ? -4.334 -13.132 15.332 1.00 85.00 103 SER A C 1
ATOM 784 O O . SER A 1 103 ? -4.347 -13.555 14.170 1.00 85.00 103 SER A O 1
ATOM 786 N N . LYS A 1 104 ? -3.454 -13.585 16.230 1.00 83.62 104 LYS A N 1
ATOM 787 C CA . LYS A 1 104 ? -2.532 -14.704 15.986 1.00 83.62 104 LYS A CA 1
ATOM 788 C C . LYS A 1 104 ? -3.287 -16.029 15.794 1.00 83.62 104 LYS A C 1
ATOM 790 O O . LYS A 1 104 ? -2.915 -16.807 14.916 1.00 83.62 104 LYS A O 1
ATOM 795 N N . SER A 1 105 ? -4.371 -16.242 16.543 1.00 82.44 105 SER A N 1
ATOM 796 C CA . SER A 1 105 ? -5.227 -17.439 16.515 1.00 82.44 105 SER A CA 1
ATOM 797 C C . SER A 1 105 ? -5.990 -17.639 15.202 1.00 82.44 105 SER A C 1
ATOM 799 O O . SER A 1 105 ? -6.246 -18.784 14.837 1.00 82.44 105 SER A O 1
ATOM 801 N N . GLY A 1 106 ? -6.299 -16.569 14.461 1.00 81.19 106 GLY A N 1
ATOM 802 C CA . GLY A 1 106 ? -6.848 -16.678 13.103 1.00 81.19 106 GLY A CA 1
ATOM 803 C C . GLY A 1 106 ? -7.913 -15.654 12.720 1.00 81.19 106 GLY A C 1
ATOM 804 O O . GLY A 1 106 ? -8.401 -15.713 11.597 1.00 81.19 106 GLY A O 1
ATOM 805 N N . ASP A 1 107 ? -8.262 -14.719 13.601 1.00 84.56 107 ASP A N 1
ATOM 806 C CA . ASP A 1 107 ? -9.294 -13.708 13.351 1.00 84.56 107 ASP A CA 1
ATOM 807 C C . ASP A 1 107 ? -8.828 -12.712 12.283 1.00 84.56 107 ASP A C 1
ATOM 809 O O . ASP A 1 107 ? -7.665 -12.298 12.278 1.00 84.56 107 ASP A O 1
ATOM 813 N N . ARG A 1 108 ? -9.707 -12.346 11.346 1.00 87.12 108 ARG A N 1
ATOM 814 C CA . ARG A 1 108 ? -9.396 -11.481 10.195 1.00 87.12 108 ARG A CA 1
ATOM 815 C C . ARG A 1 108 ? -10.543 -10.487 10.001 1.00 87.12 108 ARG A C 1
ATOM 817 O O . ARG A 1 108 ? -11.603 -10.867 9.522 1.00 87.12 108 ARG A O 1
ATOM 824 N N . PHE A 1 109 ? -10.321 -9.237 10.405 1.00 87.62 109 PHE A N 1
ATOM 825 C CA . PHE A 1 109 ? -11.301 -8.136 10.405 1.00 87.62 109 PHE A CA 1
ATOM 826 C C . PHE A 1 109 ? -12.633 -8.411 11.129 1.00 87.62 109 PHE A C 1
ATOM 828 O O . PHE A 1 109 ? -13.637 -7.773 10.819 1.00 87.62 109 PHE A O 1
ATOM 835 N N . VAL A 1 110 ? -12.644 -9.300 12.129 1.00 83.56 110 VAL A N 1
ATOM 836 C CA . VAL A 1 110 ? -13.860 -9.655 12.887 1.00 83.56 110 VAL A CA 1
ATOM 837 C C . VAL A 1 110 ? -14.475 -8.394 13.501 1.00 83.56 110 VAL A C 1
ATOM 839 O O . VAL A 1 110 ? -13.803 -7.676 14.242 1.00 83.56 110 VAL A O 1
ATOM 842 N N . LYS A 1 111 ? -15.731 -8.098 13.140 1.00 84.44 111 LYS A N 1
ATOM 843 C CA . LYS A 1 111 ? -16.383 -6.804 13.389 1.00 84.44 111 LYS A CA 1
ATOM 844 C C . LYS A 1 111 ? -17.419 -6.863 14.515 1.00 84.44 111 LYS A C 1
ATOM 846 O O . LYS A 1 111 ? -18.410 -7.586 14.405 1.00 84.44 111 LYS A O 1
ATOM 851 N N . THR A 1 112 ? -17.261 -5.978 15.499 1.00 82.88 112 THR A N 1
ATOM 852 C 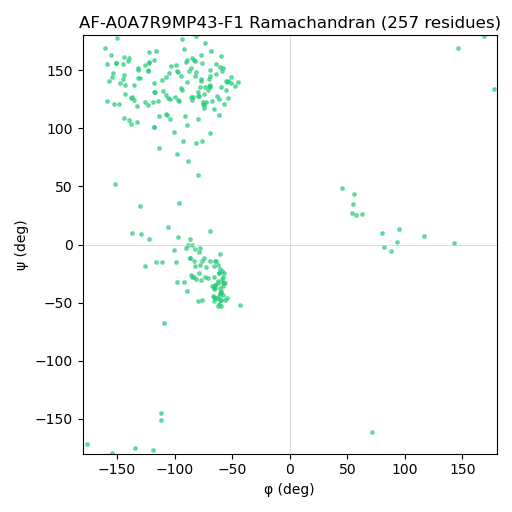CA . THR A 1 112 ? -18.152 -5.796 16.662 1.00 82.88 112 THR A CA 1
ATOM 853 C C . THR A 1 112 ? -18.507 -4.306 16.881 1.00 82.88 112 THR A C 1
ATOM 855 O O . THR A 1 112 ? -17.745 -3.417 16.490 1.00 82.88 112 THR A O 1
ATOM 858 N N . GLU A 1 113 ? -19.688 -3.982 17.438 1.00 81.50 113 GLU A N 1
ATOM 859 C CA . GLU A 1 113 ? -20.257 -2.614 17.474 1.00 81.50 113 GLU A CA 1
ATOM 860 C C . GLU A 1 113 ? -20.477 -2.016 18.877 1.00 81.50 113 GLU A C 1
ATOM 862 O O . GLU A 1 113 ? -21.447 -2.268 19.588 1.00 81.50 113 GLU A O 1
ATOM 867 N N . LEU A 1 114 ? -19.521 -1.157 19.231 1.00 76.56 114 LEU A N 1
ATOM 868 C CA . LEU A 1 114 ? -19.058 -0.847 20.577 1.00 76.56 114 LEU A CA 1
ATOM 869 C C . LEU A 1 114 ? -19.872 0.165 21.423 1.00 76.56 114 LEU A C 1
ATOM 871 O O . LEU A 1 114 ? -19.540 1.348 21.347 1.00 76.56 114 LEU A O 1
ATOM 875 N N . LYS A 1 115 ? -20.911 -0.166 22.196 1.00 75.69 115 LYS A N 1
ATOM 876 C CA . LYS A 1 115 ? -21.674 0.855 22.962 1.00 75.69 115 LYS A CA 1
ATOM 877 C C . LYS A 1 115 ? -20.897 1.447 24.149 1.00 75.69 115 LYS A C 1
ATOM 879 O O . LYS A 1 115 ? -20.357 0.745 24.994 1.00 75.69 115 LYS A O 1
ATOM 884 N N . PHE A 1 116 ? -20.916 2.775 24.279 1.00 73.69 116 PHE A N 1
ATOM 885 C CA . PHE A 1 116 ? -20.313 3.456 25.433 1.00 73.69 116 PHE A CA 1
ATOM 886 C C . PHE A 1 116 ? -21.166 3.321 26.708 1.00 73.69 116 PHE A C 1
ATOM 888 O O . PHE A 1 116 ? -22.276 3.854 26.760 1.00 73.69 116 PHE A O 1
ATOM 895 N N . GLY A 1 117 ? -20.580 2.763 27.776 1.00 65.88 117 GLY A N 1
ATOM 896 C CA . GLY A 1 117 ? -20.973 3.057 29.164 1.00 65.88 117 GLY A CA 1
ATOM 897 C C . GLY A 1 117 ? -21.537 1.911 30.012 1.00 65.88 117 GLY A C 1
ATOM 898 O O . GLY A 1 117 ? -21.989 2.188 31.123 1.00 65.88 117 GLY A O 1
ATOM 899 N N . ASP A 1 118 ? -21.523 0.659 29.544 1.00 55.31 118 ASP A N 1
ATOM 900 C CA . ASP A 1 118 ? -22.053 -0.484 30.304 1.00 55.31 118 ASP A CA 1
ATOM 901 C C . ASP A 1 118 ? -20.952 -1.264 31.048 1.00 55.31 118 ASP A C 1
ATOM 903 O O . ASP A 1 118 ? -20.513 -2.338 30.646 1.00 55.31 118 ASP A O 1
ATOM 907 N N . ASN A 1 119 ? -20.500 -0.725 32.183 1.00 55.06 119 ASN A N 1
ATOM 908 C CA . ASN A 1 119 ? -19.425 -1.320 32.993 1.00 55.06 119 ASN A CA 1
ATOM 909 C C . ASN A 1 119 ? -19.817 -2.645 33.705 1.00 55.06 119 ASN A C 1
ATOM 911 O O . ASN A 1 119 ? -19.111 -3.073 34.620 1.00 55.06 119 ASN A O 1
ATOM 915 N N . SER A 1 120 ? -20.950 -3.276 33.374 1.00 47.50 120 SER A N 1
ATOM 916 C CA . SER A 1 120 ? -21.530 -4.379 34.160 1.00 47.50 120 SER A CA 1
ATOM 917 C C . SER A 1 120 ? -20.925 -5.770 33.899 1.00 47.50 120 SER A C 1
ATOM 919 O O . SER A 1 120 ? -21.065 -6.655 34.748 1.00 47.50 120 SER A O 1
ATOM 921 N N . GLY A 1 121 ? -20.233 -5.973 32.771 1.00 47.38 121 GLY A N 1
ATOM 922 C CA . GLY A 1 121 ? -19.689 -7.282 32.369 1.00 47.38 121 GLY A CA 1
ATOM 923 C C . GLY A 1 121 ? -18.306 -7.645 32.933 1.00 47.38 121 GLY A C 1
ATOM 924 O O . GLY A 1 121 ? -17.989 -8.827 33.082 1.00 47.38 121 GLY A O 1
ATOM 925 N N . PHE A 1 122 ? -17.472 -6.657 33.266 1.00 48.69 122 PHE A N 1
ATOM 926 C CA . PHE A 1 122 ? -16.032 -6.865 33.461 1.00 48.69 122 PHE A CA 1
ATOM 927 C C . PHE A 1 122 ? -15.662 -7.568 34.776 1.00 48.69 122 PHE A C 1
ATOM 929 O O . PHE A 1 122 ? -15.849 -7.033 35.869 1.00 48.69 122 PHE A O 1
ATOM 936 N N . LYS A 1 123 ? -15.052 -8.757 34.662 1.00 45.81 123 LYS A N 1
ATOM 937 C CA . LYS A 1 123 ? -14.487 -9.537 35.784 1.00 45.81 123 LYS A CA 1
ATOM 938 C C . LYS A 1 123 ? -13.045 -10.005 35.539 1.00 45.81 123 LYS A C 1
ATOM 940 O O . LYS A 1 123 ? -12.647 -11.075 35.994 1.00 45.81 123 LYS A O 1
ATOM 945 N N . ALA A 1 124 ? -12.265 -9.203 34.823 1.00 52.31 124 ALA A N 1
ATOM 946 C CA . ALA A 1 124 ? -10.843 -9.443 34.604 1.00 52.31 124 ALA A CA 1
ATOM 947 C C . ALA A 1 124 ? -9.990 -8.947 35.786 1.00 52.31 124 ALA A C 1
ATOM 949 O O . ALA A 1 124 ? -10.274 -7.912 36.386 1.00 52.31 124 ALA A O 1
ATOM 950 N N . ASN A 1 125 ? -8.905 -9.664 36.101 1.00 55.22 125 ASN A N 1
ATOM 951 C CA . ASN A 1 125 ? -7.976 -9.297 37.185 1.00 55.22 125 ASN A CA 1
ATOM 952 C C . ASN A 1 125 ? -7.002 -8.157 36.811 1.00 55.22 125 ASN A C 1
ATOM 954 O O . ASN A 1 125 ? -6.195 -7.737 37.641 1.00 55.22 125 ASN A O 1
ATOM 958 N N . LYS A 1 126 ? -7.049 -7.679 35.564 1.00 62.75 126 LYS A N 1
ATOM 959 C CA . LYS A 1 126 ? -6.337 -6.507 35.042 1.00 62.75 126 LYS A CA 1
ATOM 960 C C . LYS A 1 126 ? -7.250 -5.827 34.022 1.00 62.75 126 LYS A C 1
ATOM 962 O O . LYS A 1 126 ? -7.908 -6.519 33.258 1.00 62.75 126 LYS A O 1
ATOM 967 N N . SER A 1 127 ? -7.252 -4.503 33.987 1.00 68.44 127 SER A N 1
ATOM 968 C CA . SER A 1 127 ? -7.920 -3.697 32.960 1.00 68.44 127 SER A CA 1
ATOM 969 C C . SER A 1 127 ? -7.040 -2.498 32.610 1.00 68.44 127 SER A C 1
ATOM 971 O O . SER A 1 127 ? -6.166 -2.128 33.400 1.00 68.44 127 SER A O 1
ATOM 973 N N . GLN A 1 128 ? -7.237 -1.907 31.429 1.00 71.31 128 GLN A N 1
ATOM 974 C CA . GLN A 1 128 ? -6.452 -0.763 30.967 1.00 71.31 128 GLN A CA 1
ATOM 975 C C . GLN A 1 128 ? -7.345 0.316 30.346 1.00 71.31 128 GLN A C 1
ATOM 977 O O . GLN A 1 128 ? -8.091 0.067 29.403 1.00 71.31 128 GLN A O 1
ATOM 982 N N . THR A 1 129 ? -7.250 1.540 30.868 1.00 75.81 129 THR A N 1
ATOM 983 C CA . THR A 1 129 ? -8.036 2.692 30.409 1.00 75.81 129 THR A CA 1
ATOM 984 C C . THR A 1 129 ? -7.228 3.516 29.415 1.00 75.81 129 THR A C 1
ATOM 986 O O . THR A 1 129 ? -6.147 4.003 29.749 1.00 75.81 129 THR A O 1
ATOM 989 N N . ILE A 1 130 ? -7.762 3.726 28.208 1.00 77.31 130 ILE A N 1
ATOM 990 C CA . ILE A 1 130 ? -7.179 4.624 27.201 1.00 77.31 130 ILE A CA 1
ATOM 991 C C . ILE A 1 130 ? -8.002 5.916 27.167 1.00 77.31 130 ILE A C 1
ATOM 993 O O . ILE A 1 130 ? -9.133 5.925 26.684 1.00 77.31 130 ILE A O 1
ATOM 997 N N . THR A 1 131 ? -7.449 7.022 27.671 1.00 79.00 131 THR A N 1
ATOM 998 C CA . THR A 1 131 ? -8.147 8.322 27.691 1.00 79.00 131 THR A CA 1
ATOM 999 C C . THR A 1 131 ? -7.715 9.174 26.506 1.00 79.00 131 THR A C 1
ATOM 1001 O O . THR A 1 131 ? -6.529 9.446 26.350 1.00 79.00 131 THR A O 1
ATOM 1004 N N . VAL A 1 132 ? -8.667 9.639 25.692 1.00 82.50 132 VAL A N 1
ATOM 1005 C CA . VAL A 1 132 ? -8.414 10.443 24.482 1.00 82.50 132 VAL A CA 1
ATOM 1006 C C . VAL A 1 132 ? -8.811 11.898 24.730 1.00 82.50 132 VAL A C 1
ATOM 1008 O O . VAL A 1 132 ? -9.998 12.206 24.835 1.00 82.50 132 VAL A O 1
ATOM 1011 N N . ASP A 1 133 ? -7.840 12.813 24.780 1.00 81.00 133 ASP A N 1
ATOM 1012 C CA . ASP A 1 133 ? -8.091 14.226 25.093 1.00 81.00 133 ASP A CA 1
ATOM 1013 C C . ASP A 1 133 ? -7.707 15.145 23.927 1.00 81.00 133 ASP A C 1
ATOM 1015 O O . ASP A 1 133 ? -6.548 15.505 23.717 1.00 81.00 133 ASP A O 1
ATOM 1019 N N . LYS A 1 134 ? -8.735 15.565 23.185 1.00 80.94 134 LYS A N 1
ATOM 1020 C CA . LYS A 1 134 ? -8.616 16.450 22.018 1.00 80.94 134 LYS A CA 1
ATOM 1021 C C . LYS A 1 134 ? -8.341 17.914 22.396 1.00 80.94 134 LYS A C 1
ATOM 1023 O O . LYS A 1 134 ? -8.006 18.696 21.514 1.00 80.94 134 LYS A O 1
ATOM 1028 N N . SER A 1 135 ? -8.476 18.296 23.672 1.00 81.69 135 SER A N 1
ATOM 1029 C CA . SER A 1 135 ? -8.203 19.661 24.149 1.00 81.69 135 SER A CA 1
ATOM 1030 C C . SER A 1 135 ? -6.718 19.902 24.436 1.00 81.69 135 SER A C 1
ATOM 1032 O O . SER A 1 135 ? -6.238 21.022 24.272 1.00 81.69 135 SER A O 1
ATOM 1034 N N . LYS A 1 136 ? -5.971 18.847 24.795 1.00 73.56 136 LYS A N 1
ATOM 1035 C CA . LYS A 1 136 ? -4.526 18.913 25.083 1.00 73.56 136 LYS A CA 1
ATOM 1036 C C . LYS A 1 136 ? -3.637 19.016 23.837 1.00 73.56 136 LYS A C 1
ATOM 1038 O O . LYS A 1 136 ? -2.467 19.365 23.968 1.00 73.56 136 LYS A O 1
ATOM 1043 N N . GLY A 1 137 ? -4.169 18.749 22.641 1.00 77.62 137 GLY A N 1
ATOM 1044 C CA . GLY A 1 137 ? -3.487 19.030 21.375 1.00 77.62 137 GLY A CA 1
ATOM 1045 C C . GLY A 1 137 ? -3.762 18.034 20.247 1.00 77.62 137 GLY A C 1
ATOM 1046 O O . GLY A 1 137 ? -4.321 16.952 20.441 1.00 77.62 137 GLY A O 1
ATOM 1047 N N . VAL A 1 138 ? -3.318 18.416 19.048 1.00 86.56 138 VAL A N 1
ATOM 1048 C CA . VAL A 1 138 ? -3.318 17.594 17.828 1.00 86.56 138 VAL A CA 1
ATOM 1049 C C . VAL A 1 138 ? -1.896 17.492 17.275 1.00 86.56 138 VAL A C 1
ATOM 1051 O O . VAL A 1 138 ? -1.090 18.404 17.454 1.00 86.56 138 VAL A O 1
ATOM 1054 N N . TYR A 1 139 ? -1.584 16.384 16.605 1.00 91.00 139 TYR A N 1
ATOM 1055 C CA . TYR A 1 139 ? -0.276 16.125 16.000 1.00 91.00 139 TYR A CA 1
ATOM 1056 C C . TYR A 1 139 ? -0.363 16.119 14.461 1.00 91.00 139 TYR A C 1
ATOM 1058 O O . TYR A 1 139 ? -1.105 16.895 13.860 1.00 91.00 139 TYR A O 1
ATOM 1066 N N . GLN A 1 140 ? 0.422 15.263 13.801 1.00 92.62 140 GLN A N 1
ATOM 1067 C CA . GLN A 1 140 ? 0.516 15.204 12.350 1.00 92.62 140 GLN A CA 1
ATOM 1068 C C . GLN A 1 140 ? -0.801 14.783 11.680 1.00 92.62 140 GLN A C 1
ATOM 1070 O O . GLN A 1 140 ? -1.545 13.932 12.182 1.00 92.62 140 GLN A O 1
ATOM 1075 N N . LYS A 1 141 ? -1.030 15.347 10.490 1.00 91.62 141 LYS A N 1
ATOM 1076 C CA . LYS A 1 141 ? -1.999 14.849 9.507 1.00 91.62 141 LYS A CA 1
ATOM 1077 C C . LYS A 1 141 ? -1.412 13.634 8.789 1.00 91.62 141 LYS A C 1
ATOM 1079 O O . LYS A 1 141 ? -0.232 13.630 8.448 1.00 91.62 141 LYS A O 1
ATOM 1084 N N . ILE A 1 142 ? -2.240 12.630 8.536 1.00 93.12 142 ILE A N 1
ATOM 1085 C CA . ILE A 1 142 ? -1.881 11.449 7.752 1.00 93.12 142 ILE A CA 1
ATOM 1086 C C . ILE A 1 142 ? -2.052 11.748 6.260 1.00 93.12 142 ILE A C 1
ATOM 1088 O O . ILE A 1 142 ? -3.115 12.197 5.827 1.00 93.12 142 ILE A O 1
ATOM 1092 N N . VAL A 1 143 ? -0.990 11.499 5.486 1.00 92.12 143 VAL A N 1
ATOM 1093 C CA . VAL A 1 143 ? -0.981 11.626 4.017 1.00 92.12 143 VAL A CA 1
ATOM 1094 C C . VAL A 1 143 ? -1.703 10.441 3.374 1.00 92.12 143 VAL A C 1
ATOM 1096 O O . VAL A 1 143 ? -2.563 10.646 2.522 1.00 92.12 143 VAL A O 1
ATOM 1099 N N . GLY A 1 144 ? -1.375 9.223 3.815 1.00 93.00 144 GLY A N 1
ATOM 1100 C CA . GLY A 1 144 ? -1.964 7.979 3.335 1.00 93.00 144 GLY A CA 1
ATOM 1101 C C . GLY A 1 144 ? -1.209 6.734 3.812 1.00 93.00 144 GLY A C 1
ATOM 1102 O O . GLY A 1 144 ? -0.192 6.846 4.498 1.00 93.00 144 GLY A O 1
ATOM 1103 N N . PHE A 1 145 ? -1.699 5.560 3.414 1.00 96.31 145 PHE A N 1
ATOM 1104 C CA . PHE A 1 145 ? -1.051 4.252 3.573 1.00 96.31 145 PHE A CA 1
ATOM 1105 C C . PHE A 1 145 ? -1.086 3.500 2.235 1.00 96.31 145 PHE A C 1
ATOM 1107 O O . PHE A 1 145 ? -1.965 3.746 1.403 1.00 96.31 145 PHE A O 1
ATOM 1114 N N . GLY A 1 146 ? -0.113 2.617 2.002 1.00 96.44 146 GLY A N 1
ATOM 1115 C CA . GLY A 1 146 ? 0.157 2.135 0.651 1.00 96.44 146 GLY A CA 1
ATOM 1116 C C . GLY A 1 146 ? 1.223 1.055 0.522 1.00 96.44 146 GLY A C 1
ATOM 1117 O O . GLY A 1 146 ? 1.731 0.529 1.512 1.00 96.44 146 GLY A O 1
ATOM 1118 N N . GLY A 1 147 ? 1.578 0.765 -0.731 1.00 96.38 147 GLY A N 1
ATOM 1119 C CA . GLY A 1 147 ? 2.630 -0.176 -1.125 1.00 96.38 147 GLY A CA 1
ATOM 1120 C C . GLY A 1 147 ? 3.544 0.388 -2.219 1.00 96.38 147 GLY A C 1
ATOM 1121 O O . GLY A 1 147 ? 3.422 1.551 -2.611 1.00 96.38 147 GLY A O 1
ATOM 1122 N N . ALA A 1 148 ? 4.464 -0.439 -2.715 1.00 97.94 148 ALA A N 1
ATOM 1123 C CA . ALA A 1 148 ? 5.346 -0.097 -3.828 1.00 97.94 148 ALA A CA 1
ATOM 1124 C C . ALA A 1 148 ? 4.984 -0.904 -5.083 1.00 97.94 148 ALA A C 1
ATOM 1126 O O . ALA A 1 148 ? 4.843 -2.123 -5.022 1.00 97.94 148 ALA A O 1
ATOM 1127 N N . PHE A 1 149 ? 4.879 -0.219 -6.219 1.00 98.00 149 PHE A N 1
ATOM 1128 C CA . PHE A 1 149 ? 4.686 -0.809 -7.541 1.00 98.00 149 PHE A CA 1
ATOM 1129 C C . PHE A 1 149 ? 6.065 -1.115 -8.141 1.00 98.00 149 PHE A C 1
ATOM 1131 O O . PHE A 1 149 ? 6.547 -0.387 -9.005 1.00 98.00 149 PHE A O 1
ATOM 1138 N N . THR A 1 150 ? 6.751 -2.128 -7.605 1.00 98.31 150 THR A N 1
ATOM 1139 C CA . THR A 1 150 ? 8.040 -2.605 -8.139 1.00 98.31 150 THR A CA 1
ATOM 1140 C C . THR A 1 150 ? 7.834 -3.575 -9.297 1.00 98.31 150 THR A C 1
ATOM 1142 O O . THR A 1 150 ? 6.784 -4.214 -9.399 1.00 98.31 150 THR A O 1
ATOM 1145 N N . ASP A 1 151 ? 8.856 -3.741 -10.138 1.00 98.31 151 ASP A N 1
ATOM 1146 C CA . ASP A 1 151 ? 8.809 -4.675 -11.268 1.00 98.31 151 ASP A CA 1
ATOM 1147 C C . ASP A 1 151 ? 8.558 -6.106 -10.775 1.00 98.31 151 ASP A C 1
ATOM 1149 O O . ASP A 1 151 ? 7.711 -6.805 -11.321 1.00 98.31 151 ASP A O 1
ATOM 1153 N N . ALA A 1 152 ? 9.200 -6.520 -9.675 1.00 98.25 152 ALA A N 1
ATOM 1154 C CA . ALA A 1 152 ? 8.935 -7.802 -9.026 1.00 98.25 152 ALA A CA 1
ATOM 1155 C C . ALA A 1 152 ? 7.478 -7.943 -8.550 1.00 98.25 152 ALA A C 1
ATOM 1157 O O . ALA A 1 152 ? 6.898 -9.019 -8.707 1.00 98.25 152 ALA A O 1
ATOM 1158 N N . ALA A 1 153 ? 6.861 -6.894 -7.991 1.00 97.94 153 ALA A N 1
ATOM 1159 C CA . ALA A 1 153 ? 5.456 -6.945 -7.581 1.00 97.94 153 ALA A CA 1
ATOM 1160 C C . ALA A 1 153 ? 4.533 -7.106 -8.799 1.00 97.94 153 ALA A C 1
ATOM 1162 O O . ALA A 1 153 ? 3.696 -8.009 -8.827 1.00 97.94 153 ALA A O 1
ATOM 1163 N N . GLY A 1 154 ? 4.734 -6.290 -9.837 1.00 97.75 154 GLY A N 1
ATOM 1164 C CA . GLY A 1 154 ? 3.951 -6.362 -11.068 1.00 97.75 154 GLY A CA 1
ATOM 1165 C C . GLY A 1 154 ? 4.158 -7.665 -11.847 1.00 97.75 154 GLY A C 1
ATOM 1166 O O . GLY A 1 154 ? 3.190 -8.214 -12.359 1.00 97.75 154 GLY A O 1
ATOM 1167 N N . LEU A 1 155 ? 5.370 -8.227 -11.872 1.00 97.81 155 LEU A N 1
ATOM 1168 C CA . LEU A 1 155 ? 5.678 -9.525 -12.485 1.00 97.81 155 LEU A CA 1
ATOM 1169 C C . LEU A 1 155 ? 5.000 -10.680 -11.735 1.00 97.81 155 LEU A C 1
ATOM 1171 O O . LEU A 1 155 ? 4.386 -11.544 -12.367 1.00 97.81 155 LEU A O 1
ATOM 1175 N N . ASN A 1 156 ? 5.043 -10.679 -10.396 1.00 97.88 156 ASN A N 1
ATOM 1176 C CA . ASN A 1 156 ? 4.334 -11.676 -9.587 1.00 97.88 156 ASN A CA 1
ATOM 1177 C C . ASN A 1 156 ? 2.820 -11.607 -9.821 1.00 97.88 156 ASN A C 1
ATOM 1179 O O . ASN A 1 156 ? 2.198 -12.642 -10.055 1.00 97.88 156 ASN A O 1
ATOM 1183 N N . ILE A 1 157 ? 2.234 -10.406 -9.854 1.00 97.69 157 ILE A N 1
ATOM 1184 C CA . ILE A 1 157 ? 0.822 -10.221 -10.213 1.00 97.69 157 ILE A CA 1
ATOM 1185 C C . ILE A 1 157 ? 0.573 -10.735 -11.639 1.00 97.69 157 ILE A C 1
ATOM 1187 O O . ILE A 1 157 ? -0.336 -11.537 -11.843 1.00 97.69 157 ILE A O 1
ATOM 1191 N N . LYS A 1 158 ? 1.408 -10.368 -12.621 1.00 97.12 158 LYS A N 1
ATOM 1192 C CA . LYS A 1 158 ? 1.236 -10.748 -14.035 1.00 97.12 158 LYS A CA 1
ATOM 1193 C C . LYS A 1 158 ? 1.268 -12.258 -14.283 1.00 97.12 158 LYS A C 1
ATOM 1195 O O . LYS A 1 158 ? 0.666 -12.709 -15.256 1.00 97.12 158 LYS A O 1
ATOM 1200 N N . SER A 1 159 ? 1.909 -13.031 -13.404 1.00 96.50 159 SER A N 1
ATOM 1201 C CA . SER A 1 159 ? 1.921 -14.501 -13.457 1.00 96.50 159 SER A CA 1
ATOM 1202 C C . SER A 1 159 ? 0.546 -15.153 -13.222 1.00 96.50 159 SER A C 1
ATOM 1204 O O . SER A 1 159 ? 0.342 -16.314 -13.577 1.00 96.50 159 SER A O 1
ATOM 1206 N N . LEU A 1 160 ? -0.410 -14.416 -12.644 1.00 95.56 160 LEU A N 1
ATOM 1207 C CA . LEU A 1 160 ? -1.736 -14.913 -12.283 1.00 95.56 160 LEU A CA 1
ATOM 1208 C C . LEU A 1 160 ? -2.763 -14.738 -13.420 1.00 95.56 160 LEU A C 1
ATOM 1210 O O . LEU A 1 160 ? -2.634 -13.828 -14.242 1.00 95.56 160 LEU A O 1
ATOM 1214 N N . PRO A 1 161 ? -3.851 -15.533 -13.443 1.00 95.81 161 PRO A N 1
ATOM 1215 C CA . PRO A 1 161 ? -5.025 -15.269 -14.280 1.00 95.81 161 PRO A CA 1
ATOM 1216 C C . PRO A 1 161 ? -5.564 -13.837 -14.118 1.00 95.81 161 PRO A C 1
ATOM 1218 O O . PRO A 1 161 ? -5.567 -13.293 -13.016 1.00 95.81 161 PRO A O 1
ATOM 1221 N N . GLN A 1 162 ? -6.066 -13.222 -15.197 1.00 94.75 162 GLN A N 1
ATOM 1222 C CA . GLN A 1 162 ? -6.429 -11.792 -15.213 1.00 94.75 162 GLN A CA 1
ATOM 1223 C C . GLN A 1 162 ? -7.474 -11.398 -14.151 1.00 94.75 162 GLN A C 1
ATOM 1225 O O . GLN A 1 162 ? -7.403 -10.301 -13.602 1.00 94.75 162 GLN A O 1
ATOM 1230 N N . ASN A 1 163 ? -8.410 -12.288 -13.803 1.00 92.19 163 ASN A N 1
ATOM 1231 C CA . ASN A 1 163 ? -9.352 -12.044 -12.707 1.00 92.19 163 ASN A CA 1
ATOM 1232 C C . ASN A 1 163 ? -8.648 -11.944 -11.344 1.00 92.19 163 ASN A C 1
ATOM 1234 O O . ASN A 1 163 ? -9.055 -11.126 -10.528 1.00 92.19 163 ASN A O 1
ATOM 1238 N N . LEU A 1 164 ? -7.576 -12.711 -11.115 1.00 93.06 164 LEU A N 1
ATOM 1239 C CA . LEU A 1 164 ? -6.751 -12.613 -9.909 1.00 93.06 164 LEU A CA 1
ATOM 1240 C C . LEU A 1 164 ? -5.800 -11.407 -9.921 1.00 93.06 164 LEU A C 1
ATOM 1242 O O . LEU A 1 164 ? -5.561 -10.831 -8.864 1.00 93.06 164 LEU A O 1
ATOM 1246 N N . GLN A 1 165 ? -5.335 -10.958 -11.093 1.00 96.38 165 GLN A N 1
ATOM 1247 C CA . GLN A 1 165 ? -4.607 -9.684 -11.212 1.00 96.38 165 GLN A CA 1
ATOM 1248 C C . GLN A 1 165 ? -5.483 -8.516 -10.742 1.00 96.38 165 GLN A C 1
ATOM 1250 O O . GLN A 1 165 ? -5.109 -7.759 -9.848 1.00 96.38 165 GLN A O 1
ATOM 1255 N N . ASN A 1 166 ? -6.691 -8.425 -11.305 1.00 95.31 166 ASN A N 1
ATOM 1256 C CA . ASN A 1 166 ? -7.691 -7.429 -10.933 1.00 95.31 166 ASN A CA 1
ATOM 1257 C C . ASN A 1 166 ? -8.097 -7.562 -9.454 1.00 95.31 166 ASN A C 1
ATOM 1259 O O . ASN A 1 166 ? -8.305 -6.553 -8.775 1.00 95.31 166 ASN A O 1
ATOM 1263 N N . ARG A 1 167 ? -8.193 -8.801 -8.950 1.00 94.44 167 ARG A N 1
ATOM 1264 C CA . ARG A 1 167 ? -8.557 -9.085 -7.561 1.00 94.44 167 ARG A CA 1
ATOM 1265 C C . ARG A 1 167 ? -7.540 -8.507 -6.581 1.00 94.44 167 ARG A C 1
ATOM 1267 O O . ARG A 1 167 ? -7.945 -7.696 -5.763 1.00 94.44 167 ARG A O 1
ATOM 1274 N N . ILE A 1 168 ? -6.248 -8.809 -6.737 1.00 95.62 168 ILE A N 1
ATOM 1275 C CA . ILE A 1 168 ? -5.192 -8.317 -5.831 1.00 95.62 168 ILE A CA 1
ATOM 1276 C C . ILE A 1 168 ? -5.160 -6.786 -5.772 1.00 95.62 168 ILE A C 1
ATOM 1278 O O . ILE A 1 168 ? -5.055 -6.212 -4.690 1.00 95.62 168 ILE A O 1
ATOM 1282 N N . ILE A 1 169 ? -5.276 -6.099 -6.915 1.00 97.38 169 ILE A N 1
ATOM 1283 C CA . ILE A 1 169 ? -5.313 -4.630 -6.902 1.00 97.38 169 ILE A CA 1
ATOM 1284 C C . ILE A 1 169 ? -6.598 -4.119 -6.231 1.00 97.38 169 ILE A C 1
ATOM 1286 O O . ILE A 1 169 ? -6.531 -3.139 -5.497 1.00 97.38 169 ILE A O 1
ATOM 1290 N N . SER A 1 170 ? -7.741 -4.794 -6.394 1.00 95.94 170 SER A N 1
ATOM 1291 C CA . SER A 1 170 ? -8.969 -4.449 -5.658 1.00 95.94 170 SER A CA 1
ATOM 1292 C C . SER A 1 170 ? -8.820 -4.677 -4.149 1.00 95.94 170 SER A C 1
ATOM 1294 O O . SER A 1 170 ? -9.119 -3.775 -3.376 1.00 95.94 170 SER A O 1
ATOM 1296 N N . ASP A 1 171 ? -8.266 -5.813 -3.717 1.00 94.94 171 ASP A N 1
ATOM 1297 C CA . ASP A 1 171 ? -8.021 -6.118 -2.299 1.00 94.94 171 ASP A CA 1
ATOM 1298 C C . ASP A 1 171 ? -7.153 -5.052 -1.621 1.00 94.94 171 ASP A C 1
ATOM 1300 O O . ASP A 1 171 ? -7.369 -4.727 -0.453 1.00 94.94 171 ASP A O 1
ATOM 1304 N N . TYR A 1 172 ? -6.212 -4.451 -2.358 1.00 96.81 172 TYR A N 1
ATOM 1305 C CA . TYR A 1 172 ? -5.446 -3.304 -1.879 1.00 96.81 172 TYR A CA 1
ATOM 1306 C C . TYR A 1 172 ? -6.199 -1.970 -1.969 1.00 96.81 172 TYR A C 1
ATOM 1308 O O . TYR A 1 172 ? -6.195 -1.230 -0.991 1.00 96.81 172 TYR A O 1
ATOM 1316 N N . PHE A 1 173 ? -6.814 -1.634 -3.107 1.00 97.19 173 PHE A N 1
ATOM 1317 C CA . PHE A 1 173 ? -7.201 -0.256 -3.455 1.00 97.19 173 PHE A CA 1
ATOM 1318 C C . PHE A 1 173 ? -8.714 0.034 -3.487 1.00 97.19 173 PHE A C 1
ATOM 1320 O O . PHE A 1 173 ? -9.080 1.211 -3.487 1.00 97.19 173 PHE A O 1
ATOM 1327 N N . SER A 1 174 ? -9.595 -0.973 -3.508 1.00 95.19 174 SER A N 1
ATOM 1328 C CA . SER A 1 174 ? -11.054 -0.785 -3.600 1.00 95.19 174 SER A CA 1
ATOM 1329 C C . SER A 1 174 ? -11.756 -0.715 -2.237 1.00 95.19 174 SER A C 1
ATOM 1331 O O . SER A 1 174 ? -11.189 -1.064 -1.202 1.00 95.19 174 SER A O 1
ATOM 1333 N N . GLU A 1 175 ? -13.031 -0.307 -2.249 1.00 92.75 175 GLU A N 1
ATOM 1334 C CA . GLU A 1 175 ? -13.926 -0.306 -1.078 1.00 92.75 175 GLU A CA 1
ATOM 1335 C C . GLU A 1 175 ? -14.175 -1.713 -0.503 1.00 92.75 175 GLU A C 1
ATOM 1337 O O . GLU A 1 175 ? -14.324 -1.862 0.708 1.00 92.75 175 GLU A O 1
ATOM 1342 N N . SER A 1 176 ? -14.166 -2.756 -1.343 1.00 89.38 176 SER A N 1
ATOM 1343 C CA . SER A 1 176 ? -14.232 -4.159 -0.901 1.00 89.38 176 SER A CA 1
ATOM 1344 C C . SER A 1 176 ? -12.891 -4.705 -0.386 1.00 89.38 176 SER A C 1
ATOM 1346 O O . SER A 1 176 ? -12.827 -5.831 0.104 1.00 89.38 176 SER A O 1
ATOM 1348 N N . GLY A 1 177 ? -11.822 -3.914 -0.511 1.00 92.06 177 GLY A N 1
ATOM 1349 C CA . GLY A 1 177 ? -10.484 -4.177 -0.000 1.00 92.06 177 GLY A CA 1
ATOM 1350 C C . GLY A 1 177 ? -10.101 -3.225 1.135 1.00 92.06 177 GLY A C 1
ATOM 1351 O O . GLY A 1 177 ? -10.946 -2.749 1.897 1.00 92.06 177 GLY A O 1
ATOM 1352 N N . ILE A 1 178 ? -8.803 -2.945 1.266 1.00 94.56 178 ILE A N 1
ATOM 1353 C CA . ILE A 1 178 ? -8.238 -2.166 2.382 1.00 94.56 178 ILE A CA 1
ATOM 1354 C C . ILE A 1 178 ? -8.025 -0.676 2.064 1.00 94.56 178 ILE A C 1
ATOM 1356 O O . ILE A 1 178 ? -7.500 0.039 2.908 1.00 94.56 178 ILE A O 1
ATOM 1360 N N . GLU A 1 179 ? -8.473 -0.195 0.899 1.00 95.81 179 GLU A N 1
ATOM 1361 C CA . GLU A 1 179 ? -8.510 1.229 0.509 1.00 95.81 179 GLU A CA 1
ATOM 1362 C C . GLU A 1 179 ? -7.155 1.977 0.577 1.00 95.81 179 GLU A C 1
ATOM 1364 O O . GLU A 1 179 ? -7.069 3.126 1.030 1.00 95.81 179 GLU A O 1
ATOM 1369 N N . TYR A 1 180 ? -6.076 1.339 0.105 1.00 97.31 180 TYR A N 1
ATOM 1370 C CA . TYR A 1 180 ? -4.784 1.989 -0.146 1.00 97.31 180 TYR A CA 1
ATOM 1371 C C . TYR A 1 180 ? -4.959 3.290 -0.938 1.00 97.31 180 TYR A C 1
ATOM 1373 O O . TYR A 1 180 ? -5.691 3.366 -1.921 1.00 97.31 180 TYR A O 1
ATOM 1381 N N . ASN A 1 181 ? -4.245 4.326 -0.507 1.00 96.19 181 ASN A N 1
ATOM 1382 C CA . ASN A 1 181 ? -4.341 5.680 -1.058 1.00 96.19 181 ASN A CA 1
ATOM 1383 C C . ASN A 1 181 ? -2.962 6.339 -1.251 1.00 96.19 181 ASN A C 1
ATOM 1385 O O . ASN A 1 181 ? -2.869 7.521 -1.583 1.00 96.19 181 ASN A O 1
ATOM 1389 N N . LEU A 1 182 ? -1.889 5.558 -1.105 1.00 97.38 182 LEU A N 1
ATOM 1390 C CA . LEU A 1 182 ? -0.514 5.934 -1.408 1.00 97.38 182 LEU A CA 1
ATOM 1391 C C . LEU A 1 182 ? 0.145 4.833 -2.259 1.00 97.38 182 LEU A C 1
ATOM 1393 O O . LEU A 1 182 ? -0.090 3.645 -2.038 1.00 97.38 182 LEU A O 1
ATOM 1397 N N . GLY A 1 183 ? 1.000 5.206 -3.209 1.00 97.56 183 GLY A N 1
ATOM 1398 C CA . GLY A 1 183 ? 1.800 4.260 -3.988 1.00 97.56 183 GLY A CA 1
ATOM 1399 C C . GLY A 1 183 ? 3.196 4.798 -4.289 1.00 97.56 183 GLY A C 1
ATOM 1400 O O . GLY A 1 183 ? 3.343 5.919 -4.776 1.00 97.56 183 GLY A O 1
ATOM 1401 N N . ARG A 1 184 ? 4.230 4.001 -4.011 1.00 98.31 184 ARG A N 1
ATOM 1402 C CA . ARG A 1 184 ? 5.616 4.313 -4.389 1.00 98.31 184 ARG A CA 1
ATOM 1403 C C . ARG A 1 184 ? 5.957 3.668 -5.729 1.00 98.31 184 ARG A C 1
ATOM 1405 O O . ARG A 1 184 ? 5.718 2.475 -5.897 1.00 98.31 184 ARG A O 1
ATOM 1412 N N . ILE A 1 185 ? 6.557 4.422 -6.644 1.00 98.06 185 ILE A N 1
ATOM 1413 C CA . ILE A 1 185 ? 6.945 3.946 -7.980 1.00 98.06 185 ILE A CA 1
ATOM 1414 C C . ILE A 1 185 ? 8.473 4.073 -8.136 1.00 98.06 185 ILE A C 1
ATOM 1416 O O . ILE A 1 185 ? 8.993 5.182 -7.987 1.00 98.06 185 ILE A O 1
ATOM 1420 N N . PRO A 1 186 ? 9.213 2.986 -8.428 1.00 98.00 186 PRO A N 1
ATOM 1421 C CA . PRO A 1 186 ? 10.603 3.076 -8.867 1.00 98.00 186 PRO A CA 1
ATOM 1422 C C . PRO A 1 186 ? 10.715 3.813 -10.209 1.00 98.00 186 PRO A C 1
ATOM 1424 O O . PRO A 1 186 ? 10.016 3.479 -11.169 1.00 98.00 186 PRO A O 1
ATOM 1427 N N . ILE A 1 187 ? 11.583 4.824 -10.257 1.00 97.69 187 ILE A N 1
ATOM 1428 C CA . ILE A 1 187 ? 11.975 5.533 -11.483 1.00 97.69 187 ILE A CA 1
ATOM 1429 C C . ILE A 1 187 ? 13.202 4.803 -12.034 1.00 97.69 187 ILE A C 1
ATOM 1431 O O . ILE A 1 187 ? 14.266 4.861 -11.413 1.00 97.69 187 ILE A O 1
ATOM 1435 N N . GLY A 1 188 ? 13.039 4.120 -13.166 1.00 96.25 188 GLY A N 1
ATOM 1436 C CA . GLY A 1 188 ? 13.976 3.088 -13.610 1.00 96.25 188 GLY A CA 1
ATOM 1437 C C . GLY A 1 188 ? 13.890 1.826 -12.742 1.00 96.25 188 GLY A C 1
ATOM 1438 O O . GLY A 1 188 ? 12.898 1.608 -12.036 1.00 96.25 188 GLY A O 1
ATOM 1439 N N . GLY A 1 189 ? 14.939 1.008 -12.804 1.00 95.62 189 GLY A N 1
ATOM 1440 C CA . GLY A 1 189 ? 15.066 -0.229 -12.044 1.00 95.62 189 GLY A CA 1
ATOM 1441 C C . GLY A 1 189 ? 15.354 -0.032 -10.553 1.00 95.62 189 GLY A C 1
ATOM 1442 O O . GLY A 1 189 ? 15.578 1.070 -10.050 1.00 95.62 189 GLY A O 1
ATOM 1443 N N . SER A 1 190 ? 15.341 -1.150 -9.834 1.00 96.19 190 SER A N 1
ATOM 1444 C CA . SER A 1 190 ? 15.572 -1.260 -8.392 1.00 96.19 190 SER A CA 1
ATOM 1445 C C . SER A 1 190 ? 16.206 -2.614 -8.053 1.00 96.19 190 SER A C 1
ATOM 1447 O O . SER A 1 190 ? 16.340 -3.478 -8.915 1.00 96.19 190 SER A O 1
ATOM 1449 N N . ASP A 1 191 ? 16.528 -2.848 -6.783 1.00 95.50 191 ASP A N 1
ATOM 1450 C CA . ASP A 1 191 ? 16.858 -4.183 -6.259 1.00 95.50 191 ASP A CA 1
ATOM 1451 C C . ASP A 1 191 ? 15.700 -5.195 -6.415 1.00 95.50 191 ASP A C 1
ATOM 1453 O O . ASP A 1 191 ? 15.927 -6.401 -6.470 1.00 95.50 191 ASP A O 1
ATOM 1457 N N . PHE A 1 192 ? 14.464 -4.709 -6.573 1.00 97.06 192 PHE A N 1
ATOM 1458 C CA . PHE A 1 192 ? 13.271 -5.494 -6.912 1.00 97.06 192 PHE A CA 1
ATOM 1459 C C . PHE A 1 192 ? 12.956 -5.492 -8.424 1.00 97.06 192 PHE A C 1
ATOM 1461 O O . PHE A 1 192 ? 11.786 -5.509 -8.822 1.00 97.06 192 PHE A O 1
ATOM 1468 N N . SER A 1 193 ? 13.995 -5.494 -9.263 1.00 97.25 193 SER A N 1
ATOM 1469 C CA . SER A 1 193 ? 13.923 -5.600 -10.728 1.00 97.25 193 SER A CA 1
ATOM 1470 C C . SER A 1 193 ? 14.722 -6.811 -11.236 1.00 97.25 193 SER A C 1
ATOM 1472 O O . SER A 1 193 ? 15.622 -7.305 -10.563 1.00 97.25 193 SER A O 1
ATOM 1474 N N . THR A 1 194 ? 14.391 -7.329 -12.424 1.00 96.56 194 THR A N 1
ATOM 1475 C CA . THR A 1 194 ? 15.064 -8.517 -13.007 1.00 96.56 194 THR A CA 1
ATOM 1476 C C . THR A 1 194 ? 16.484 -8.235 -13.504 1.00 96.56 194 THR A C 1
ATOM 1478 O O . THR A 1 194 ? 17.271 -9.160 -13.689 1.00 96.56 194 THR A O 1
ATOM 1481 N N . HIS A 1 195 ? 16.790 -6.961 -13.735 1.00 95.06 195 HIS A N 1
ATOM 1482 C CA . HIS A 1 195 ? 18.077 -6.421 -14.144 1.00 95.06 195 HIS A CA 1
ATOM 1483 C C . HIS A 1 195 ? 18.157 -4.954 -13.693 1.00 95.06 195 HIS A C 1
ATOM 1485 O O . HIS A 1 195 ? 17.132 -4.342 -13.381 1.00 95.06 195 HIS A O 1
ATOM 1491 N N . ALA A 1 196 ? 19.363 -4.386 -13.658 1.00 94.69 196 ALA A N 1
ATOM 1492 C CA . ALA A 1 196 ? 19.540 -2.951 -13.464 1.00 94.69 196 ALA A CA 1
ATOM 1493 C C . ALA A 1 196 ? 19.295 -2.217 -14.792 1.00 94.69 196 ALA A C 1
ATOM 1495 O O . ALA A 1 196 ? 19.857 -2.609 -15.814 1.00 94.69 196 ALA A O 1
ATOM 1496 N N . TYR A 1 197 ? 18.477 -1.164 -14.757 1.00 95.88 197 TYR A N 1
ATOM 1497 C CA . TYR A 1 197 ? 18.219 -0.268 -15.887 1.00 95.88 197 TYR A CA 1
ATOM 1498 C C . TYR A 1 197 ? 17.868 1.145 -15.400 1.00 95.88 197 TYR A C 1
ATOM 1500 O O . TYR A 1 197 ? 17.359 1.333 -14.291 1.00 95.88 197 TYR A O 1
ATOM 1508 N N . SER A 1 198 ? 18.085 2.134 -16.256 1.00 95.81 198 SER A N 1
ATOM 1509 C CA . SER A 1 198 ? 17.510 3.474 -16.191 1.00 95.81 198 SER A CA 1
ATOM 1510 C C . SER A 1 198 ? 16.658 3.741 -17.441 1.00 95.81 198 SER A C 1
ATOM 1512 O O . SER A 1 198 ? 16.483 2.873 -18.294 1.00 95.81 198 SER A O 1
ATOM 1514 N N . TYR A 1 199 ? 16.109 4.949 -17.561 1.00 96.62 199 TYR A N 1
ATOM 1515 C CA . TYR A 1 199 ? 15.354 5.366 -18.748 1.00 96.62 199 TYR A CA 1
ATOM 1516 C C . TYR A 1 199 ? 16.234 5.903 -19.890 1.00 96.62 199 TYR A C 1
ATOM 1518 O O . TYR A 1 199 ? 15.696 6.266 -20.933 1.00 96.62 199 TYR A O 1
ATOM 1526 N N . ASP A 1 200 ? 17.562 5.958 -19.718 1.00 95.75 200 ASP A N 1
ATOM 1527 C CA . ASP A 1 200 ? 18.494 6.481 -20.730 1.00 95.75 200 ASP A CA 1
ATOM 1528 C C . ASP A 1 200 ? 19.906 5.852 -20.653 1.00 95.75 200 ASP A C 1
ATOM 1530 O O . ASP A 1 200 ? 20.928 6.531 -20.575 1.00 95.75 200 ASP A O 1
ATOM 1534 N N . ASP A 1 201 ? 19.985 4.517 -20.653 1.00 89.38 201 ASP A N 1
ATOM 1535 C CA . ASP A 1 201 ? 21.275 3.795 -20.634 1.00 89.38 201 ASP A CA 1
ATOM 1536 C C . ASP A 1 201 ? 21.930 3.632 -22.018 1.00 89.38 201 ASP A C 1
ATOM 1538 O O . ASP A 1 201 ? 23.092 3.238 -22.119 1.00 89.38 201 ASP A O 1
ATOM 1542 N N . ASN A 1 202 ? 21.190 3.879 -23.103 1.00 78.44 202 ASN A N 1
ATOM 1543 C CA . ASN A 1 202 ? 21.584 3.455 -24.454 1.00 78.44 202 ASN A CA 1
ATOM 1544 C C . ASN A 1 202 ? 22.588 4.387 -25.156 1.00 78.44 202 ASN A C 1
ATOM 1546 O O . ASN A 1 202 ? 23.021 4.089 -26.271 1.00 78.44 202 ASN A O 1
ATOM 1550 N N . ASN A 1 203 ? 22.956 5.509 -24.537 1.00 78.06 203 ASN A N 1
ATOM 1551 C CA . ASN A 1 203 ? 23.855 6.515 -25.099 1.00 78.06 203 ASN A CA 1
ATOM 1552 C C . ASN A 1 203 ? 24.793 7.021 -24.000 1.00 78.06 203 ASN A C 1
ATOM 1554 O O . ASN A 1 203 ? 24.512 6.874 -22.815 1.00 78.06 203 ASN A O 1
ATOM 1558 N N . LYS A 1 204 ? 25.916 7.620 -24.395 1.00 80.06 204 LYS A N 1
ATOM 1559 C CA . LYS A 1 204 ? 26.730 8.442 -23.495 1.00 80.06 204 LYS A CA 1
ATOM 1560 C C . LYS A 1 204 ? 26.504 9.903 -23.848 1.00 80.06 204 LYS A C 1
ATOM 1562 O O . LYS A 1 204 ? 26.305 10.211 -25.022 1.00 80.06 204 LYS A O 1
ATOM 1567 N N . ASP A 1 205 ? 26.573 10.761 -22.837 1.00 87.12 205 ASP A N 1
ATOM 1568 C CA . ASP A 1 205 ? 26.535 12.2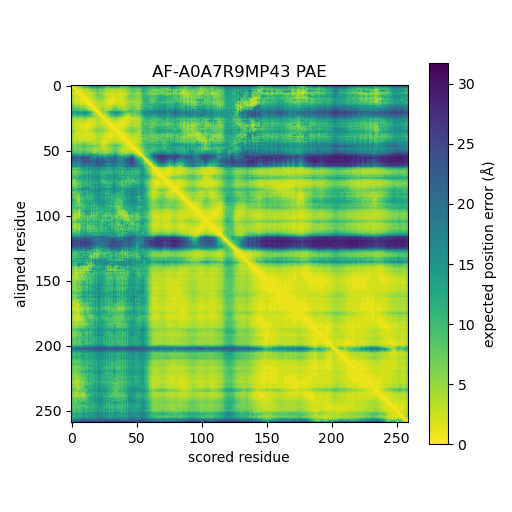17 -22.984 1.00 87.12 205 ASP A CA 1
ATOM 1569 C C . ASP A 1 205 ? 25.218 12.772 -23.585 1.00 87.12 205 ASP A C 1
ATOM 1571 O O . ASP A 1 205 ? 25.216 13.865 -24.154 1.00 87.12 205 ASP A O 1
ATOM 1575 N N . ASP A 1 206 ? 24.081 12.071 -23.433 1.00 92.81 206 ASP A N 1
ATOM 1576 C CA . ASP A 1 206 ? 22.747 12.568 -23.838 1.00 92.81 206 ASP A CA 1
ATOM 1577 C C . ASP A 1 206 ? 22.170 13.548 -22.796 1.00 92.81 206 ASP A C 1
ATOM 1579 O O . ASP A 1 206 ? 21.125 13.344 -22.180 1.00 92.81 206 ASP A O 1
ATOM 1583 N N . PHE A 1 207 ? 22.892 14.649 -22.570 1.00 93.00 207 PHE A N 1
ATOM 1584 C CA . PHE A 1 207 ? 22.498 15.713 -21.639 1.00 93.00 207 PHE A CA 1
ATOM 1585 C C . PHE A 1 207 ? 21.186 16.420 -22.035 1.00 93.00 207 PHE A C 1
ATOM 1587 O O . PHE A 1 207 ? 20.568 17.063 -21.185 1.00 93.00 207 PHE A O 1
ATOM 1594 N N . ASP A 1 208 ? 20.753 16.278 -23.292 1.00 93.94 208 ASP A N 1
ATOM 1595 C CA . ASP A 1 208 ? 19.482 16.786 -23.821 1.00 93.94 208 ASP A CA 1
ATOM 1596 C C . ASP A 1 208 ? 18.318 15.772 -23.675 1.00 93.94 208 ASP A C 1
ATOM 1598 O O . ASP A 1 208 ? 17.174 16.103 -23.997 1.00 93.94 208 ASP A O 1
ATOM 1602 N N . LEU A 1 209 ? 18.583 14.557 -23.165 1.00 93.44 209 LEU A N 1
ATOM 1603 C CA . LEU A 1 209 ? 17.623 13.460 -22.957 1.00 93.44 209 LEU A CA 1
ATOM 1604 C C . LEU A 1 209 ? 16.841 13.062 -24.226 1.00 93.44 209 LEU A C 1
ATOM 1606 O O . LEU A 1 209 ? 15.672 12.668 -24.166 1.00 93.44 209 LEU A O 1
ATOM 1610 N N . LEU A 1 210 ? 17.490 13.128 -25.391 1.00 93.44 210 LEU A N 1
ATOM 1611 C CA . LEU A 1 210 ? 16.910 12.824 -26.706 1.00 93.44 210 LEU A CA 1
ATOM 1612 C C . LEU A 1 210 ? 16.504 11.350 -26.873 1.00 93.44 210 LEU A C 1
ATOM 1614 O O . LEU A 1 210 ? 15.807 11.005 -27.836 1.00 93.44 210 LEU A O 1
ATOM 1618 N N . LYS A 1 211 ? 16.974 10.473 -25.980 1.00 90.00 211 LYS A N 1
ATOM 1619 C CA . LYS A 1 211 ? 16.759 9.020 -25.996 1.00 90.00 211 LYS A CA 1
ATOM 1620 C C . LYS A 1 211 ? 16.086 8.475 -24.735 1.00 90.00 211 LYS A C 1
ATOM 1622 O O . LYS A 1 211 ? 15.839 7.269 -24.667 1.00 90.00 211 LYS A O 1
ATOM 1627 N N . PHE A 1 212 ? 15.685 9.358 -23.817 1.00 95.50 212 PHE A N 1
ATOM 1628 C CA . PHE A 1 212 ? 14.882 9.012 -22.648 1.00 95.50 212 PHE A CA 1
ATOM 1629 C C . PHE A 1 212 ? 13.600 8.262 -23.047 1.00 95.50 212 PHE A C 1
ATOM 1631 O O . PHE A 1 212 ? 12.799 8.746 -23.851 1.00 95.50 212 PHE A O 1
ATOM 1638 N N . SER A 1 213 ? 13.370 7.090 -22.454 1.00 96.00 213 SER A N 1
ATOM 1639 C CA . SER A 1 213 ? 12.148 6.306 -22.659 1.00 96.00 213 SER A CA 1
ATOM 1640 C C . SER A 1 213 ? 11.815 5.408 -21.467 1.00 96.00 213 SER A C 1
ATOM 1642 O O . SER A 1 213 ? 12.695 4.902 -20.777 1.00 96.00 213 SER A O 1
ATOM 1644 N N . LEU A 1 214 ? 10.516 5.201 -21.242 1.00 97.00 214 LEU A N 1
ATOM 1645 C CA . LEU A 1 214 ? 10.017 4.165 -20.337 1.00 97.00 214 LEU A CA 1
ATOM 1646 C C . LEU A 1 214 ? 10.285 2.776 -20.934 1.00 97.00 214 LEU A C 1
ATOM 1648 O O . LEU A 1 214 ? 10.208 2.605 -22.154 1.00 97.00 214 LEU A O 1
ATOM 1652 N N . THR A 1 215 ? 10.574 1.789 -20.088 1.00 96.50 215 THR A N 1
ATOM 1653 C CA . THR A 1 215 ? 10.932 0.430 -20.523 1.00 96.50 215 THR A CA 1
ATOM 1654 C C . THR A 1 215 ? 9.714 -0.494 -20.582 1.00 96.50 215 THR A C 1
ATOM 1656 O O . THR A 1 215 ? 8.589 -0.119 -20.235 1.00 96.50 215 THR A O 1
ATOM 1659 N N . GLU A 1 216 ? 9.909 -1.738 -21.033 1.00 96.81 216 GLU A N 1
ATOM 1660 C CA . GLU A 1 216 ? 8.828 -2.726 -21.057 1.00 96.81 216 GLU A CA 1
ATOM 1661 C C . GLU A 1 216 ? 8.239 -2.989 -19.661 1.00 96.81 216 GLU A C 1
ATOM 1663 O O . GLU A 1 216 ? 7.048 -3.274 -19.550 1.00 96.81 216 GLU A O 1
ATOM 1668 N N . GLU A 1 217 ? 9.036 -2.856 -18.602 1.00 97.75 217 GLU A N 1
ATOM 1669 C CA . GLU A 1 217 ? 8.623 -2.988 -17.205 1.00 97.75 217 GLU A CA 1
ATOM 1670 C C . GLU A 1 217 ? 7.555 -1.957 -16.824 1.00 97.75 217 GLU A C 1
ATOM 1672 O O . GLU A 1 217 ? 6.557 -2.307 -16.186 1.00 97.75 217 GLU A O 1
ATOM 1677 N N . ASP A 1 218 ? 7.699 -0.704 -17.269 1.00 98.19 218 ASP A N 1
ATOM 1678 C CA . ASP A 1 218 ? 6.693 0.330 -17.027 1.00 98.19 218 ASP A CA 1
ATOM 1679 C C . ASP A 1 218 ? 5.354 -0.060 -17.661 1.00 98.19 218 ASP A C 1
ATOM 1681 O O . ASP A 1 218 ? 4.323 -0.085 -16.985 1.00 98.19 218 ASP A O 1
ATOM 1685 N N . PHE A 1 219 ? 5.376 -0.429 -18.945 1.00 98.19 219 PHE A N 1
ATOM 1686 C CA . PHE A 1 219 ? 4.174 -0.745 -19.719 1.00 98.19 219 PHE A CA 1
ATOM 1687 C C . PHE A 1 219 ? 3.534 -2.095 -19.355 1.00 98.19 219 PHE A C 1
ATOM 1689 O O . PHE A 1 219 ? 2.323 -2.251 -19.512 1.00 98.19 219 PHE A O 1
ATOM 1696 N N . LYS A 1 220 ? 4.308 -3.080 -18.875 1.00 96.31 220 LYS A N 1
ATOM 1697 C CA . LYS A 1 220 ? 3.816 -4.437 -18.561 1.00 96.31 220 LYS A CA 1
ATOM 1698 C C . LYS A 1 220 ? 3.500 -4.650 -17.081 1.00 96.31 220 LYS A C 1
ATOM 1700 O O . LYS A 1 220 ? 2.598 -5.437 -16.787 1.00 96.31 220 LYS A O 1
ATOM 1705 N N . TYR A 1 221 ? 4.222 -3.987 -16.172 1.00 95.31 221 TYR A N 1
ATOM 1706 C CA . TYR A 1 221 ? 4.219 -4.301 -14.735 1.00 95.31 221 TYR A CA 1
ATOM 1707 C C . TYR A 1 221 ? 3.888 -3.116 -13.815 1.00 95.31 221 TYR A C 1
ATOM 1709 O O . TYR A 1 221 ? 3.504 -3.358 -12.673 1.00 95.31 221 TYR A O 1
ATOM 1717 N N . LYS A 1 222 ? 3.993 -1.856 -14.266 1.00 97.44 222 LYS A N 1
ATOM 1718 C CA . LYS A 1 222 ? 3.687 -0.671 -13.433 1.00 97.44 222 LYS A CA 1
ATOM 1719 C C . LYS A 1 222 ? 2.409 0.038 -13.871 1.00 97.44 222 LYS A C 1
ATOM 1721 O O . LYS A 1 222 ? 1.418 0.004 -13.142 1.00 97.44 222 LYS A O 1
ATOM 1726 N N . LEU A 1 223 ? 2.405 0.646 -15.057 1.00 97.88 223 LEU A N 1
ATOM 1727 C CA . LEU A 1 223 ? 1.319 1.506 -15.543 1.00 97.88 223 LEU A CA 1
ATOM 1728 C C . LEU A 1 223 ? -0.067 0.826 -15.519 1.00 97.88 223 LEU A C 1
ATOM 1730 O O . LEU A 1 223 ? -0.974 1.422 -14.937 1.00 97.88 223 LEU A O 1
ATOM 1734 N N . PRO A 1 224 ? -0.258 -0.429 -15.988 1.00 97.69 224 PRO A N 1
ATOM 1735 C CA . PRO A 1 224 ? -1.586 -1.054 -15.989 1.00 97.69 224 PRO A CA 1
ATOM 1736 C C . PRO A 1 224 ? -2.186 -1.240 -14.588 1.00 97.69 224 PRO A C 1
ATOM 1738 O O . PRO A 1 224 ? -3.400 -1.151 -14.411 1.00 97.69 224 PRO A O 1
ATOM 1741 N N . TYR A 1 225 ? -1.351 -1.491 -13.575 1.00 97.88 225 TYR A N 1
ATOM 1742 C CA . TYR A 1 225 ? -1.811 -1.671 -12.196 1.00 97.88 225 TYR A CA 1
ATOM 1743 C C . TYR A 1 225 ? -1.975 -0.339 -11.456 1.00 97.88 225 TYR A C 1
ATOM 1745 O O . TYR A 1 225 ? -2.840 -0.242 -10.590 1.00 97.88 225 TYR A O 1
ATOM 1753 N N . LEU A 1 226 ? -1.212 0.695 -11.826 1.00 97.56 226 LEU A N 1
ATOM 1754 C CA . LEU A 1 226 ? -1.414 2.072 -11.360 1.00 97.56 226 LEU A CA 1
ATOM 1755 C C . LEU A 1 226 ? -2.743 2.648 -11.881 1.00 97.56 226 LEU A C 1
ATOM 1757 O O . LEU A 1 226 ? -3.515 3.215 -11.109 1.00 97.56 226 LEU A O 1
ATOM 1761 N N . GLU A 1 227 ? -3.039 2.449 -13.168 1.00 97.44 227 GLU A N 1
ATOM 1762 C CA . GLU A 1 227 ? -4.312 2.829 -13.795 1.00 97.44 227 GLU A CA 1
ATOM 1763 C C . GLU A 1 227 ? -5.492 2.058 -13.193 1.00 97.44 227 GLU A C 1
ATOM 1765 O O . GLU A 1 227 ? -6.502 2.660 -12.823 1.00 97.44 227 GLU A O 1
ATOM 1770 N N . TYR A 1 228 ? -5.364 0.737 -13.022 1.00 97.56 228 TYR A N 1
ATOM 1771 C CA . TYR A 1 228 ? -6.430 -0.060 -12.414 1.00 97.56 228 TYR A CA 1
ATOM 1772 C C . TYR A 1 228 ? -6.662 0.310 -10.938 1.00 97.56 228 TYR A C 1
ATOM 1774 O O . TYR A 1 228 ? -7.814 0.411 -10.523 1.00 97.56 228 TYR A O 1
ATOM 1782 N N . ALA A 1 229 ? -5.604 0.598 -10.166 1.00 97.69 229 ALA A N 1
ATOM 1783 C CA . ALA A 1 229 ? -5.718 1.104 -8.795 1.00 97.69 229 ALA A CA 1
ATOM 1784 C C . ALA A 1 229 ? -6.492 2.434 -8.735 1.00 97.69 229 ALA A C 1
ATOM 1786 O O . ALA A 1 229 ? -7.445 2.551 -7.966 1.00 97.69 229 ALA A O 1
ATOM 1787 N N . LEU A 1 230 ? -6.152 3.403 -9.598 1.00 97.19 230 LEU A N 1
ATOM 1788 C CA . LEU A 1 230 ? -6.894 4.666 -9.721 1.00 97.19 230 LEU A CA 1
ATOM 1789 C C . LEU A 1 230 ? -8.374 4.459 -10.069 1.00 97.19 230 LEU A C 1
ATOM 1791 O O . LEU A 1 230 ? -9.215 5.221 -9.604 1.00 97.19 230 LEU A O 1
ATOM 1795 N N . ASN A 1 231 ? -8.688 3.450 -10.883 1.00 97.44 231 ASN A N 1
ATOM 1796 C CA . ASN A 1 231 ? -10.048 3.168 -11.333 1.00 97.44 231 ASN A CA 1
ATOM 1797 C C . ASN A 1 231 ? -10.917 2.444 -10.282 1.00 97.44 231 ASN A C 1
ATOM 1799 O O . ASN A 1 231 ? -12.140 2.546 -10.349 1.00 97.44 231 ASN A O 1
ATOM 1803 N N . VAL A 1 232 ? -10.327 1.711 -9.326 1.00 96.56 232 VAL A N 1
ATOM 1804 C CA . VAL A 1 232 ? -11.084 1.006 -8.265 1.00 96.56 232 VAL A CA 1
ATOM 1805 C C . VAL A 1 232 ? -11.139 1.746 -6.924 1.00 96.56 232 VAL A C 1
ATOM 1807 O O . VAL A 1 232 ? -11.973 1.405 -6.085 1.00 96.56 232 VAL A O 1
ATOM 1810 N N . SER A 1 233 ? -10.290 2.754 -6.700 1.00 96.12 233 SER A N 1
ATOM 1811 C CA . SER A 1 233 ? -10.304 3.547 -5.465 1.00 96.12 233 SER A CA 1
ATOM 1812 C C . SER A 1 233 ? -11.392 4.622 -5.441 1.00 96.12 233 SER A C 1
ATOM 1814 O O . SER A 1 233 ? -11.439 5.503 -6.294 1.00 96.12 233 SER A O 1
ATOM 1816 N N . LEU A 1 234 ? -12.194 4.636 -4.369 1.00 90.81 234 LEU A N 1
ATOM 1817 C CA . LEU A 1 234 ? -13.100 5.754 -4.054 1.00 90.81 234 LEU A CA 1
ATOM 1818 C C . LEU A 1 234 ? -12.352 7.013 -3.582 1.00 90.81 234 LEU A C 1
ATOM 1820 O O . LEU A 1 234 ? -12.827 8.136 -3.744 1.00 90.81 234 LEU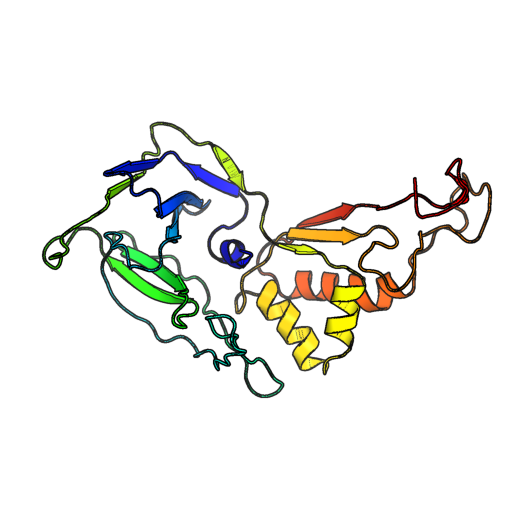 A O 1
ATOM 1824 N N . ASN A 1 235 ? -11.186 6.823 -2.963 1.00 86.69 235 ASN A N 1
ATOM 1825 C CA . ASN A 1 235 ? -10.335 7.887 -2.442 1.00 86.69 235 ASN A CA 1
ATOM 1826 C C . ASN A 1 235 ? -9.227 8.234 -3.447 1.00 86.69 235 ASN A C 1
ATOM 1828 O O . ASN A 1 235 ? -8.711 7.360 -4.140 1.00 86.69 235 ASN A O 1
ATOM 1832 N N . ARG A 1 236 ? -8.787 9.500 -3.487 1.00 92.06 236 ARG A N 1
ATOM 1833 C CA . ARG A 1 236 ? -7.643 9.904 -4.323 1.00 92.06 236 ARG A CA 1
ATOM 1834 C C . ARG A 1 236 ? -6.374 9.159 -3.894 1.00 92.06 236 ARG A C 1
ATOM 1836 O O . ARG A 1 236 ? -5.799 9.485 -2.854 1.00 92.06 236 ARG A O 1
ATOM 1843 N N . VAL A 1 237 ? -5.889 8.257 -4.745 1.00 95.94 237 VAL A N 1
ATOM 1844 C CA . VAL A 1 237 ? -4.546 7.681 -4.619 1.00 95.94 237 VAL A CA 1
ATOM 1845 C C . VAL A 1 237 ? -3.498 8.757 -4.924 1.00 95.94 237 VAL A C 1
ATOM 1847 O O . VAL A 1 237 ? -3.628 9.533 -5.875 1.00 95.94 237 VAL A O 1
ATOM 1850 N N . GLN A 1 238 ? -2.459 8.828 -4.098 1.00 96.69 238 GLN A N 1
ATOM 1851 C CA . GLN A 1 238 ? -1.286 9.671 -4.311 1.00 96.69 238 GLN A CA 1
ATOM 1852 C C . GLN A 1 238 ? -0.096 8.796 -4.701 1.00 96.69 238 GLN A C 1
ATOM 1854 O O . GLN A 1 238 ? 0.232 7.845 -3.994 1.00 96.69 238 GLN A O 1
ATOM 1859 N N . PHE A 1 239 ? 0.578 9.132 -5.798 1.00 97.25 239 PHE A N 1
ATOM 1860 C CA . PHE A 1 239 ? 1.796 8.447 -6.218 1.00 97.25 239 PHE A CA 1
ATOM 1861 C C . PHE A 1 239 ? 3.026 9.317 -5.988 1.00 97.25 239 PHE A C 1
ATOM 1863 O O . PHE A 1 239 ? 2.973 10.532 -6.177 1.00 97.25 239 PHE A O 1
ATOM 1870 N N . PHE A 1 240 ? 4.138 8.689 -5.609 1.00 97.38 240 PHE A N 1
ATOM 1871 C CA . PHE A 1 240 ? 5.441 9.342 -5.544 1.00 97.38 240 PHE A CA 1
ATOM 1872 C C . PHE A 1 240 ? 6.530 8.465 -6.162 1.00 97.38 240 PHE A C 1
ATOM 1874 O O . PHE A 1 240 ? 6.572 7.249 -5.959 1.00 97.38 240 PHE A O 1
ATOM 1881 N N . GLY A 1 241 ? 7.405 9.102 -6.937 1.00 97.06 241 GLY A N 1
ATOM 1882 C CA . GLY A 1 241 ? 8.547 8.451 -7.563 1.00 97.06 241 GLY A CA 1
ATOM 1883 C C . GLY A 1 241 ? 9.738 8.313 -6.614 1.00 97.06 241 GLY A C 1
ATOM 1884 O O . GLY A 1 241 ? 9.878 9.053 -5.638 1.00 97.06 241 GLY A O 1
ATOM 1885 N N . SER A 1 242 ? 10.627 7.370 -6.902 1.00 96.88 242 SER A N 1
ATOM 1886 C CA . SER A 1 242 ? 11.961 7.285 -6.300 1.00 96.88 242 SER A CA 1
ATOM 1887 C C . SER A 1 242 ? 12.906 6.578 -7.268 1.00 96.88 242 SER A C 1
ATOM 1889 O O . SER A 1 242 ? 12.647 5.435 -7.630 1.00 96.88 242 SER A O 1
ATOM 1891 N N . THR A 1 243 ? 13.992 7.231 -7.679 1.00 95.50 243 THR A N 1
ATOM 1892 C CA . THR A 1 243 ? 15.082 6.567 -8.415 1.00 95.50 243 THR A CA 1
ATOM 1893 C C . THR A 1 243 ? 16.016 5.844 -7.440 1.00 95.50 243 THR A C 1
ATOM 1895 O O . THR A 1 243 ? 16.166 6.282 -6.297 1.00 95.50 243 THR A O 1
ATOM 1898 N N . TRP A 1 244 ? 16.614 4.734 -7.881 1.00 93.94 244 TRP A N 1
ATOM 1899 C CA . TRP A 1 244 ? 17.740 4.081 -7.199 1.00 93.94 244 TRP A CA 1
ATOM 1900 C C . TRP A 1 244 ? 19.100 4.567 -7.714 1.00 93.94 244 TRP A C 1
ATOM 1902 O O . TRP A 1 244 ? 20.057 4.612 -6.948 1.00 93.94 244 TRP A O 1
ATOM 1912 N N . SER A 1 245 ? 19.191 4.912 -9.000 1.00 93.62 245 SER A N 1
ATOM 1913 C CA . SER A 1 245 ? 20.433 5.298 -9.671 1.00 93.62 245 SER A CA 1
ATOM 1914 C C . SER A 1 245 ? 20.115 6.156 -10.905 1.00 93.62 245 SER A C 1
ATOM 1916 O O . SER A 1 245 ? 19.138 5.860 -11.603 1.00 93.62 245 SER A O 1
ATOM 1918 N N . PRO A 1 246 ? 20.899 7.206 -11.208 1.00 93.62 246 PRO A N 1
ATOM 1919 C CA . PRO A 1 246 ? 20.866 7.843 -12.523 1.00 93.62 246 PRO A CA 1
ATOM 1920 C C . PRO A 1 246 ? 21.430 6.892 -13.602 1.00 93.62 246 PRO A C 1
ATOM 1922 O O . PRO A 1 246 ? 22.088 5.908 -13.254 1.00 93.62 246 PRO A O 1
ATOM 1925 N N . PRO A 1 247 ? 21.233 7.197 -14.900 1.00 94.25 247 PRO A N 1
ATOM 1926 C CA . PRO A 1 247 ? 21.941 6.533 -15.994 1.00 94.25 247 PRO A CA 1
ATOM 1927 C C . PRO A 1 247 ? 23.441 6.372 -15.726 1.00 94.25 247 PRO A C 1
ATOM 1929 O O . PRO A 1 247 ? 24.097 7.288 -15.221 1.00 94.25 247 PRO A O 1
ATOM 1932 N N . ALA A 1 248 ? 24.001 5.217 -16.092 1.00 93.25 248 ALA A N 1
ATOM 1933 C CA . ALA A 1 248 ? 25.376 4.853 -15.733 1.00 93.25 248 ALA A CA 1
ATOM 1934 C C . ALA A 1 248 ? 26.427 5.867 -16.224 1.00 93.25 248 ALA A C 1
ATOM 1936 O O . ALA A 1 248 ? 27.428 6.102 -15.550 1.00 93.25 248 ALA A O 1
ATOM 1937 N N . TRP A 1 249 ? 26.185 6.511 -17.370 1.00 93.25 249 TRP A N 1
ATOM 1938 C CA . TRP A 1 249 ? 27.083 7.506 -17.962 1.00 93.25 249 TRP A CA 1
ATOM 1939 C C . TRP A 1 249 ? 27.177 8.824 -17.168 1.00 93.25 249 TRP A C 1
ATOM 1941 O O . TRP A 1 249 ? 28.125 9.576 -17.372 1.00 93.25 249 TRP A O 1
ATOM 1951 N N . LEU A 1 250 ? 26.264 9.076 -16.221 1.00 93.44 250 LEU A N 1
ATOM 1952 C CA . LEU A 1 250 ? 26.332 10.201 -15.278 1.00 93.44 250 LEU A CA 1
ATOM 1953 C C . LEU A 1 250 ? 27.125 9.879 -13.993 1.00 93.44 250 LEU A C 1
ATOM 1955 O O . LEU A 1 250 ? 27.240 10.740 -13.120 1.00 93.44 250 LEU A O 1
ATOM 1959 N N . LYS A 1 251 ? 27.662 8.657 -13.841 1.00 92.00 251 LYS A N 1
ATOM 1960 C CA . LYS A 1 251 ? 28.374 8.212 -12.630 1.00 92.00 251 LYS A CA 1
ATOM 1961 C C . LYS A 1 251 ? 29.873 8.024 -12.863 1.00 92.00 251 LYS A C 1
ATOM 1963 O O . LYS A 1 251 ? 30.301 7.443 -13.857 1.00 92.00 251 LYS A O 1
ATOM 1968 N N . ASN A 1 252 ? 30.675 8.404 -11.865 1.00 90.50 252 ASN A N 1
ATOM 1969 C CA . ASN A 1 252 ? 32.140 8.265 -11.883 1.00 90.50 252 ASN A CA 1
ATOM 1970 C C . ASN A 1 252 ? 32.630 6.816 -12.077 1.00 90.50 252 ASN A C 1
ATOM 1972 O O . ASN A 1 252 ? 33.726 6.617 -12.593 1.00 90.50 252 ASN A O 1
ATOM 1976 N N . ASN A 1 253 ? 31.845 5.816 -11.657 1.00 88.94 253 ASN A N 1
ATOM 1977 C CA . ASN A 1 253 ? 32.154 4.394 -11.841 1.00 88.94 253 ASN A CA 1
ATOM 1978 C C . ASN A 1 253 ? 31.682 3.835 -13.202 1.00 88.94 253 ASN A C 1
ATOM 1980 O O . ASN A 1 253 ? 32.095 2.744 -13.572 1.00 88.94 253 ASN A O 1
ATOM 1984 N N . SER A 1 254 ? 30.858 4.573 -13.961 1.00 87.62 254 SER A N 1
ATOM 1985 C CA . SER A 1 254 ? 30.192 4.107 -15.192 1.00 87.62 254 SER A CA 1
ATOM 1986 C C . SER A 1 254 ? 29.310 2.854 -15.030 1.00 87.62 254 SER A C 1
ATOM 1988 O O . SER A 1 254 ? 29.062 2.151 -16.008 1.00 87.62 254 SER A O 1
ATOM 1990 N N . GLU A 1 255 ? 28.794 2.586 -13.826 1.00 88.38 255 GLU A N 1
ATOM 1991 C CA . GLU A 1 255 ? 27.955 1.419 -13.516 1.00 88.38 255 GLU A CA 1
ATOM 1992 C C . GLU A 1 255 ? 26.672 1.841 -12.787 1.00 88.38 255 GLU A C 1
ATOM 1994 O O . GLU A 1 255 ? 26.697 2.730 -11.937 1.00 88.38 255 GLU A O 1
ATOM 1999 N N . LEU A 1 256 ? 25.532 1.194 -13.064 1.00 86.56 256 LEU A N 1
ATOM 2000 C CA . LEU A 1 256 ? 24.275 1.489 -12.353 1.00 86.56 256 LEU A CA 1
ATOM 2001 C C . LEU A 1 256 ? 24.348 1.124 -10.861 1.00 86.56 256 LEU A C 1
ATOM 2003 O O . LEU A 1 256 ? 23.807 1.856 -10.031 1.00 86.56 256 LEU A O 1
ATOM 2007 N N . ASN A 1 257 ? 25.068 0.055 -10.523 1.00 81.38 257 ASN A N 1
ATOM 2008 C CA . ASN A 1 257 ? 25.278 -0.422 -9.154 1.00 81.38 257 ASN A CA 1
ATOM 2009 C C . ASN A 1 257 ? 26.393 0.368 -8.434 1.00 81.38 257 ASN A C 1
ATOM 2011 O O . ASN A 1 257 ? 26.966 1.302 -9.004 1.00 81.38 257 ASN A O 1
ATOM 2015 N N . ASP A 1 258 ? 26.658 0.009 -7.174 1.00 73.38 258 ASP A N 1
ATOM 2016 C CA . ASP A 1 258 ? 27.882 0.336 -6.417 1.00 73.38 258 ASP A CA 1
ATOM 2017 C C . ASP A 1 258 ? 28.342 1.807 -6.528 1.00 73.38 258 ASP A C 1
ATOM 2019 O O . ASP A 1 258 ? 29.496 2.103 -6.849 1.00 73.38 258 ASP A O 1
ATOM 2023 N N . GLY A 1 259 ? 27.389 2.730 -6.320 1.00 56.69 259 GLY A N 1
ATOM 2024 C CA . GLY A 1 259 ? 27.571 4.191 -6.365 1.00 56.69 259 GLY A CA 1
ATOM 2025 C C . GLY A 1 259 ? 27.614 4.861 -4.996 1.00 56.69 259 GLY A C 1
ATOM 2026 O O . GLY A 1 259 ? 27.058 4.278 -4.041 1.00 56.69 259 GLY A O 1
#

pLDDT: mean 84.81, std 13.94, range [29.56, 98.31]

Radius of gyration: 22.74 Å; Cα contacts (8 Å, |Δi|>4): 472; chains: 1; bounding box: 56×43×64 Å

Mean predicted aligned error: 8.66 Å

Solvent-accessible surface area (backbone atoms only — not comparable to full-atom values): 15409 Å² total; per-residue (Å²): 138,54,62,58,15,56,81,47,50,64,59,16,27,35,41,44,67,52,61,49,62,80,52,96,44,58,50,70,55,43,31,39,36,83,89,70,50,75,48,76,50,75,45,75,75,54,96,67,90,78,65,66,91,70,52,71,50,77,66,93,68,61,75,63,51,74,45,72,84,85,79,77,44,55,46,68,60,66,56,97,89,45,66,61,52,41,76,67,87,73,84,65,54,93,63,42,41,72,46,65,44,70,51,60,92,58,49,73,62,48,41,36,38,16,35,75,82,76,81,84,79,81,82,66,99,64,73,43,46,74,48,76,41,74,85,84,38,74,61,62,65,41,79,57,29,54,57,65,52,33,46,50,54,22,48,61,41,65,75,42,60,69,71,53,37,56,41,56,45,32,46,42,15,10,60,50,26,29,33,36,23,30,36,39,33,58,42,49,31,47,95,52,35,100,54,87,51,42,44,46,64,91,58,72,87,60,85,82,52,88,69,58,44,86,54,71,54,43,70,73,24,31,50,62,58,54,53,50,31,60,71,46,27,89,58,81,62,46,76,45,77,45,66,74,45,70,35,22,73,82,39,100,83,58,44,66,60,100,122

Sequence (259 aa):
MGHYSKFLTPGSQRVFQTQEPSVDTLLSTTFVRPDGGTVVIALNLGDEPIDITIDDLESKQKSCFPKDYGYGSTVCVCNVTHCDDLDPLVKTPKGVVTVFETSKSGDRFVKTELKFGDNSGFKANKSQTITVDKSKGVYQKIVGFGGAFTDAAGLNIKSLPQNLQNRIISDYFSESGIEYNLGRIPIGGSDFSTHAYSYDDNNKDDFDLLKFSLTEEDFKYKLPYLEYALNVSLNRVQFFGSTWSPPAWLKNNSELNDG

InterPro domains:
  IPR001139 Glycoside hydrolase family 30 [PR00843] (72-91)
  IPR001139 Glycoside hydrolase family 30 [PR00843] (167-193)
  IPR001139 Glycoside hydrolase family 30 [PTHR11069] (59-257)
  IPR013780 Glycosyl hydrolase, all-beta [G3DSA:2.60.40.1180] (1-65)
  IPR017853 Glycoside hydrolase superfamily [SSF51445] (142-256)
  IPR033452 Glycosyl hydrolase family 30, beta sandwich domain [PF17189] (11-62)
  IPR033453 Glycosyl hydrolase family 30, TIM-barrel domain [PF02055] (142-257)

Secondary structure (DSSP, 8-state):
--THHHHS-TT-EEE-EEEES--TTEEEEEEE-TTS-EEEEEEE-SSS---BS-B--B--PPPP-EEE-SSSSEEE---SS--PPPPP-PPPPTT--EEEEE-SSS-EEEEEE-BTT-TTS---S--BEEEE-TTS-EEEEP---EEE--HHHHHHHHTS-HHHHHHHHHHHHSTTTT---EEEEEES--TTSSS---S--SSSS-TT-TT----HHIIIIIHHHHHHHHHH-SS--EEEEEES---GGGSTTSSSS--

Nearest PDB structures (foldseek):
  3ke0-assembly1_A  TM=9.044E-01  e=7.795E-16  Homo sapiens
  6yv3-assembly1_AAA  TM=8.927E-01  e=1.436E-15  Homo sapiens
  6q1p-assembly2_B  TM=8.918E-01  e=1.125E-15  Homo sapiens
  2xwe-assembly1_A  TM=8.887E-01  e=3.177E-15  Homo sapiens
  6yut-assembly1_AAA  TM=8.934E-01  e=5.852E-15  Homo sapiens

Organism: NCBI:t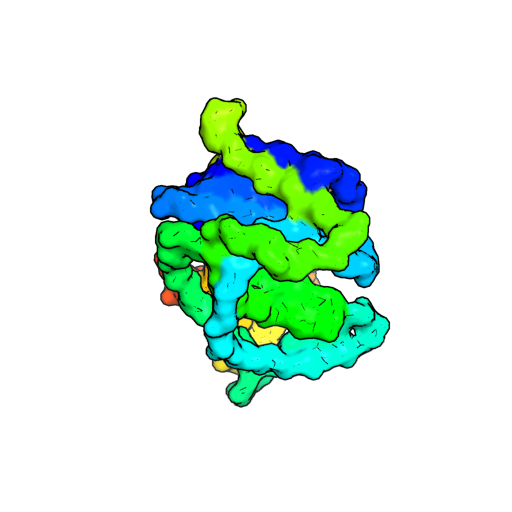xid334625

Foldseek 3Di:
DQLVQQVEPFQKWWADKDKPPDDPQKDKTWTAHPVRDIDIDIGGNDPDDADADFDWDFDDFDDFDWDDDPPQATDGDDDPPDDGWDAFDDDADVQWDWDFDDDSHYGGRGITITGPDDPPPDDDPDHMDMGTDVPVHIDDTDRWGAEEQALLQQVVLLVDDPVSSLVVLCLNPASRHSNGQEYEYEQFHDPSDPDHDHQDQPDAPPPVCPRGDDDVSCVRRNVVSVVSSCVRHPGHRDYDYDYPADHLNVDPVSDRPDD